Protein AF-A0A953JA20-F1 (afdb_monomer)

Foldseek 3Di:
DDDDDDDDDDDDPPDDPPLVVVLVVCVVPPDPVSVVVSVVVVVVVVLVVVVVVLVVLLVVLVVVLVVLVPDPDDPLVSVQVNQVSVCVSQVFLKKWWFFQDQVQQDACCVPVVDPPPVAPSVPDPPDHNLLPACGCDDPDSSNPDPFSLSSLLVVLVHCRQQQRWGATSYMPNDDDDDDPRTDGCNQPLNSVQQNDVQSKWKKKWADDDPAIWIWTFPDAAESPDPDDTDTDTDPSPPSVDPDNAMWMKMKHFQDARRDGGTIMITIHPHDDGHHPVNVVSSSVSSDDPNPPQPPDDDDPPPPPPPDDDPPDDDDDDDDDDDDDDDDDDDDDDDDDDDDDDDDDDDDDDDDD

Sequence (352 aa):
MERILQNDEQPKQQRSGSQERSCASAVVQGTAGQRAVCQSALSTSERLERTIAIQQRALETLFAISGLVSAPLDFKQLVSKILELVLPVVDARNGIFWALHPDKIGRCRENLTCTKTTCPAYNNVDHRCWSMLKTECFHRDTGRAASCEEKLVECMECPVLSETALSAEACIGHEEEPYAEEMAVGNPLCKKLLLRRPSISVYHSFPSNGGVEAYEQTAWLTQDAHGDPHLVEDAGCIAAYSDMAPNTRIGLGLVTKNQIIGVICLDLKMLHYLSESEVSLLTNICRENDDQFCSGGGLPLHRFKTGDKYCHHPQRAGDDRPEARFQEQAFRKTPLQHQKGTWHVCADGIFG

Secondary structure (DSSP, 8-state):
---------------SHHHHHHHHHHHHH--HHHHHHHHHHHHHHHHHHHHHHHHHHHHHHHHHHHHHHTS---HHHHHHHHHHHHGGGTT-SEEEEEEE-TTTSPPHHHHS----TTSTTTT-SS--SGGGSS---TTS-GGG--SHHHHHHHHTTSHHHHTPEEEEEEEES-SS--S-SEEETTSHHHHHHHTSSSSEEEEEEEEETTEEEEEEE-SPBPTT--S---EEE-TTS------SS-EEEEEEEEE-SS-EEEEEEEEESS--PPBHHHHHHHHHHH---TTSSSSS----------------PPP-------------------PPPP---PPP--------

Nearest PDB structures (foldseek):
  6oap-assembly1_A  TM=7.711E-01  e=4.996E-03  [Leptolyngbya] sp. JSC-1
  7l59-assembly1_A  TM=6.211E-01  e=2.352E-03  Xanthomonas campestris pv. campestris str. 8004
  6ob8-assembly1_A  TM=6.625E-01  e=1.001E-02  [Leptolyngbya] sp. JSC-1
  6ob8-assembly1_B  TM=6.418E-01  e=1.001E-02  [Leptolyngbya] sp. JSC-1
  2ool-assembly1_B  TM=5.984E-01  e=7.942E-03  Rhodopseudomonas palustris CGA009

pLDDT: mean 72.83, std 23.22, range [21.75, 95.5]

Radius of gyration: 29.03 Å; Cα contacts (8 Å, |Δi|>4): 421; chains: 1; bounding box: 60×67×100 Å

Mean predicted aligned error: 14.07 Å

Structure (mmCIF, N/CA/C/O backbone):
data_AF-A0A953JA20-F1
#
_entry.id   AF-A0A953JA20-F1
#
loop_
_atom_site.group_PDB
_atom_site.id
_atom_site.type_symbol
_atom_site.label_atom_id
_atom_site.label_alt_id
_atom_site.label_comp_id
_atom_site.label_asym_id
_atom_site.label_entity_id
_atom_site.label_seq_id
_atom_site.pdbx_PDB_ins_code
_atom_site.Cartn_x
_atom_site.Cartn_y
_atom_site.Cartn_z
_atom_site.occupancy
_atom_site.B_iso_or_equiv
_atom_site.auth_seq_id
_atom_site.auth_comp_id
_atom_site.auth_asym_id
_atom_site.auth_atom_id
_atom_site.pdbx_PDB_model_num
ATOM 1 N N . MET A 1 1 ? -1.110 -51.018 31.313 1.00 41.28 1 MET A N 1
ATOM 2 C CA . MET A 1 1 ? -0.173 -49.901 31.538 1.00 41.28 1 MET A CA 1
ATOM 3 C C . MET A 1 1 ? -0.849 -48.646 31.014 1.00 41.28 1 MET A C 1
ATOM 5 O O . MET A 1 1 ? -0.756 -48.349 29.837 1.00 41.28 1 MET A O 1
ATOM 9 N N . GLU A 1 2 ? -1.903 -48.204 31.688 1.00 39.78 2 GLU A N 1
ATOM 10 C CA . GLU A 1 2 ? -1.878 -47.289 32.844 1.00 39.78 2 GLU A CA 1
ATOM 11 C C . GLU A 1 2 ? -1.553 -45.843 32.458 1.00 39.78 2 GLU A C 1
ATOM 13 O O . GLU A 1 2 ? -0.420 -45.479 32.173 1.00 39.78 2 GLU A O 1
ATOM 18 N N . ARG A 1 3 ? -2.651 -45.077 32.440 1.00 42.97 3 ARG A N 1
ATOM 19 C CA . ARG A 1 3 ? -2.837 -43.648 32.707 1.00 42.97 3 ARG A CA 1
ATOM 20 C C . ARG A 1 3 ? -1.592 -42.897 33.192 1.00 42.97 3 ARG A C 1
ATOM 22 O O . ARG A 1 3 ? -1.070 -43.202 34.259 1.00 42.97 3 ARG A O 1
ATOM 29 N N . ILE A 1 4 ? -1.277 -41.796 32.511 1.00 50.38 4 ILE A N 1
ATOM 30 C CA . ILE A 1 4 ? -0.622 -40.639 33.126 1.00 50.38 4 ILE A CA 1
ATOM 31 C C . ILE A 1 4 ? -1.570 -39.443 32.978 1.00 50.38 4 ILE A C 1
ATOM 33 O O . ILE A 1 4 ? -1.984 -39.081 31.879 1.00 50.38 4 ILE A O 1
ATOM 37 N N . LEU A 1 5 ? -1.970 -38.934 34.143 1.00 47.16 5 LEU A N 1
ATOM 38 C CA . LEU A 1 5 ? -2.807 -37.765 34.422 1.00 47.16 5 LEU A CA 1
ATOM 39 C C . LEU A 1 5 ? -2.056 -36.487 33.998 1.00 47.16 5 LEU A C 1
ATOM 41 O O . LEU A 1 5 ? -0.849 -36.400 34.193 1.00 47.16 5 LEU A O 1
ATOM 45 N N . GLN A 1 6 ? -2.683 -35.572 33.253 1.00 47.69 6 GLN A N 1
ATOM 46 C CA . GLN A 1 6 ? -3.321 -34.346 33.769 1.00 47.69 6 GLN A CA 1
ATOM 47 C C . GLN A 1 6 ? -2.525 -33.616 34.861 1.00 47.69 6 GLN A C 1
ATOM 49 O O . GLN A 1 6 ? -2.476 -34.083 35.993 1.00 47.69 6 GLN A O 1
ATOM 54 N N . ASN A 1 7 ? -2.002 -32.436 34.508 1.00 38.38 7 ASN A N 1
ATOM 55 C CA . ASN A 1 7 ? -1.874 -31.263 35.378 1.00 38.38 7 ASN A CA 1
ATOM 56 C C . ASN A 1 7 ? -1.636 -30.022 34.498 1.00 38.38 7 ASN A C 1
ATOM 58 O O . ASN A 1 7 ? -0.496 -29.646 34.252 1.00 38.38 7 ASN A O 1
ATOM 62 N N . ASP A 1 8 ? -2.723 -29.407 34.027 1.00 39.16 8 ASP A N 1
ATOM 63 C CA . ASP A 1 8 ? -2.711 -28.009 33.589 1.00 39.16 8 ASP A CA 1
ATOM 64 C C . ASP A 1 8 ? -3.267 -27.172 34.742 1.00 39.16 8 ASP A C 1
ATOM 66 O O . ASP A 1 8 ? -4.474 -27.134 35.002 1.00 39.16 8 ASP A O 1
ATOM 70 N N . GLU A 1 9 ? -2.363 -26.541 35.487 1.00 42.94 9 GLU A N 1
ATOM 71 C CA . GLU A 1 9 ? -2.702 -25.511 36.459 1.00 42.94 9 GLU A CA 1
ATOM 72 C C . GLU A 1 9 ? -3.172 -24.260 35.708 1.00 42.94 9 GLU A C 1
ATOM 74 O O . GLU A 1 9 ? -2.377 -23.498 35.160 1.00 42.94 9 GLU A O 1
ATOM 79 N N . GLN A 1 10 ? -4.484 -24.021 35.690 1.00 40.44 10 GLN A N 1
ATOM 80 C CA . GLN A 1 10 ? -5.010 -22.711 35.323 1.00 40.44 10 GLN A CA 1
ATOM 81 C C . GLN A 1 10 ? -4.646 -21.677 36.403 1.00 40.44 10 GLN A C 1
ATOM 83 O O . GLN A 1 10 ? -4.895 -21.917 37.593 1.00 40.44 10 GLN A O 1
ATOM 88 N N . PRO A 1 11 ? -4.134 -20.491 36.032 1.00 44.69 11 PRO A N 1
ATOM 89 C CA . PRO A 1 11 ? -3.932 -19.417 36.987 1.00 44.69 11 PRO A CA 1
ATOM 90 C C . PRO A 1 11 ? -5.292 -18.884 37.455 1.00 44.69 11 PRO A C 1
ATOM 92 O O . PRO A 1 11 ? -6.102 -18.385 36.674 1.00 44.69 11 PRO A O 1
ATOM 95 N N . LYS A 1 12 ? -5.539 -18.971 38.767 1.00 46.19 12 LYS A N 1
ATOM 96 C CA . LYS A 1 12 ? -6.681 -18.339 39.441 1.00 46.19 12 LYS A CA 1
ATOM 97 C C . LYS A 1 12 ? -6.632 -16.819 39.243 1.00 46.19 12 LYS A C 1
ATOM 99 O O . LYS A 1 12 ? -5.934 -16.116 39.972 1.00 46.19 12 LYS A O 1
ATOM 104 N N . GLN A 1 13 ? -7.436 -16.298 38.320 1.00 46.41 13 GLN A N 1
ATOM 105 C CA . GLN A 1 13 ? -7.824 -14.887 38.293 1.00 46.41 13 GLN A CA 1
ATOM 106 C C . GLN A 1 13 ? -8.773 -14.595 39.470 1.00 46.41 13 GLN A C 1
ATOM 108 O O . GLN A 1 13 ? -9.993 -14.636 39.358 1.00 46.41 13 GLN A O 1
ATOM 113 N N . GLN A 1 14 ? -8.199 -14.308 40.637 1.00 50.50 14 GLN A N 1
ATOM 114 C CA . GLN A 1 14 ? -8.878 -13.664 41.764 1.00 50.50 14 GLN A CA 1
ATOM 115 C C . GLN A 1 14 ? -8.347 -12.234 41.889 1.00 50.50 14 GLN A C 1
ATOM 117 O O . GLN A 1 14 ? -7.454 -11.994 42.694 1.00 50.50 14 GLN A O 1
ATOM 122 N N . ARG A 1 15 ? -8.846 -11.288 41.081 1.00 50.50 15 ARG A N 1
ATOM 123 C CA . ARG A 1 15 ? -8.632 -9.832 41.257 1.00 50.50 15 ARG A CA 1
ATOM 124 C C . ARG A 1 15 ? -9.508 -9.045 40.268 1.00 50.50 15 ARG A C 1
ATOM 126 O O . ARG A 1 15 ? -9.057 -8.694 39.191 1.00 50.50 15 ARG A O 1
ATOM 133 N N . SER A 1 16 ? -10.759 -8.777 40.636 1.00 53.12 16 SER A N 1
ATOM 134 C CA . SER A 1 16 ? -11.569 -7.703 40.013 1.00 53.12 16 SER A CA 1
ATOM 135 C C . SER A 1 16 ? -12.745 -7.271 40.902 1.00 53.12 16 SER A C 1
ATOM 137 O O . SER A 1 16 ? -13.055 -6.090 41.003 1.00 53.12 16 SER A O 1
ATOM 139 N N . GLY A 1 17 ? -13.323 -8.187 41.685 1.00 51.97 17 GLY A N 1
ATOM 140 C CA . GLY A 1 17 ? -14.544 -7.902 42.456 1.00 51.97 17 GLY A CA 1
ATOM 141 C C . GLY A 1 17 ? -14.434 -6.977 43.685 1.00 51.97 17 GLY A C 1
ATOM 142 O O . GLY A 1 17 ? -15.460 -6.716 44.314 1.00 51.97 17 GLY A O 1
ATOM 143 N N . SER A 1 18 ? -13.247 -6.496 44.088 1.00 54.12 18 SER A N 1
ATOM 144 C CA . SER A 1 18 ? -13.114 -5.594 45.255 1.00 54.12 18 SER A CA 1
ATOM 145 C C . SER A 1 18 ? -13.183 -4.104 44.895 1.00 54.12 18 SER A C 1
ATOM 147 O O . SER A 1 18 ? -13.663 -3.312 45.706 1.00 54.12 18 SER A O 1
ATOM 149 N N . GLN A 1 19 ? -12.774 -3.716 43.683 1.00 53.72 19 GLN A N 1
ATOM 150 C CA . GLN A 1 19 ? -12.835 -2.322 43.221 1.00 53.72 19 GLN A CA 1
ATOM 151 C C . GLN A 1 19 ? -14.254 -1.918 42.797 1.00 53.72 19 GLN A C 1
ATOM 153 O O . GLN A 1 19 ? -14.705 -0.821 43.136 1.00 53.72 19 GLN A O 1
ATOM 158 N N . GLU A 1 20 ? -15.001 -2.829 42.166 1.00 54.25 20 GLU A N 1
ATOM 159 C CA . GLU A 1 20 ? -16.393 -2.592 41.756 1.00 54.25 20 GLU A CA 1
ATOM 160 C C . GLU A 1 20 ? -17.327 -2.368 42.956 1.00 54.25 20 GLU A C 1
ATOM 162 O O . GLU A 1 20 ? -18.166 -1.466 42.941 1.00 54.25 20 GLU A O 1
ATOM 167 N N . ARG A 1 21 ? -17.140 -3.123 44.052 1.00 56.44 21 ARG A N 1
ATOM 168 C CA . ARG A 1 21 ? -17.958 -2.969 45.272 1.00 56.44 21 ARG A CA 1
ATOM 169 C C . ARG A 1 21 ? -17.692 -1.653 46.007 1.00 56.44 21 ARG A C 1
ATOM 171 O O . ARG A 1 21 ? -18.609 -1.106 46.616 1.00 56.44 21 ARG A O 1
ATOM 178 N N . SER A 1 22 ? -16.468 -1.129 45.926 1.00 56.25 22 SER A N 1
ATOM 179 C CA . SER A 1 22 ? -16.100 0.154 46.540 1.00 56.25 22 SER A CA 1
ATOM 180 C C . SER A 1 22 ? -16.754 1.339 45.814 1.00 56.25 22 SER A C 1
ATOM 182 O O . SER A 1 22 ? -17.338 2.217 46.452 1.00 56.25 22 SER A O 1
ATOM 184 N N . CYS A 1 23 ? -16.769 1.322 44.476 1.00 54.88 23 CYS A N 1
ATOM 185 C CA . CYS A 1 23 ? -17.419 2.374 43.686 1.00 54.88 23 CYS A CA 1
ATOM 186 C C . CYS A 1 23 ? -18.950 2.323 43.806 1.00 54.88 23 CYS A C 1
ATOM 188 O O . CYS A 1 23 ? -19.586 3.364 43.966 1.00 54.88 23 CYS A O 1
ATOM 190 N N . ALA A 1 24 ? -19.548 1.125 43.815 1.00 58.50 24 ALA A N 1
ATOM 191 C CA . ALA A 1 24 ? -20.996 0.962 43.959 1.00 58.50 24 ALA A CA 1
ATOM 192 C C . ALA A 1 24 ? -21.531 1.532 45.289 1.00 58.50 24 ALA A C 1
ATOM 194 O O . ALA A 1 24 ? -22.596 2.148 45.312 1.00 58.50 24 ALA A O 1
ATOM 195 N N . SER A 1 25 ? -20.774 1.398 46.385 1.00 55.81 25 SER A N 1
ATOM 196 C CA . SER A 1 25 ? -21.166 1.953 47.688 1.00 55.81 25 SER A CA 1
ATOM 197 C C . SER A 1 25 ? -20.935 3.470 47.789 1.00 55.81 25 SER A C 1
ATOM 199 O O . SER A 1 25 ? -21.692 4.157 48.474 1.00 55.81 25 SER A O 1
ATOM 201 N N . ALA A 1 26 ? -19.935 4.016 47.085 1.00 52.56 26 ALA A N 1
ATOM 202 C CA . ALA A 1 26 ? -19.652 5.454 47.052 1.00 52.56 26 ALA A CA 1
ATOM 203 C C . ALA A 1 26 ? -20.671 6.254 46.215 1.00 52.56 26 ALA A C 1
ATOM 205 O O . ALA A 1 26 ? -20.955 7.411 46.523 1.00 52.56 26 ALA A O 1
ATOM 206 N N . VAL A 1 27 ? -21.288 5.652 45.192 1.00 54.41 27 VAL A N 1
ATOM 207 C CA . VAL A 1 27 ? -22.300 6.324 44.351 1.00 54.41 27 VAL A CA 1
ATOM 208 C C . VAL A 1 27 ? -23.572 6.675 45.138 1.00 54.41 27 VAL A C 1
ATOM 210 O O . VAL A 1 27 ? -24.213 7.692 44.849 1.00 54.41 27 VAL A O 1
ATOM 213 N N . VAL A 1 28 ? -23.907 5.900 46.174 1.00 59.72 28 VAL A N 1
ATOM 214 C CA . VAL A 1 28 ? -25.148 6.068 46.951 1.00 59.72 28 VAL A CA 1
ATOM 215 C C . VAL A 1 28 ? -25.071 7.234 47.953 1.00 59.72 28 VAL A C 1
ATOM 217 O O . VAL A 1 28 ? -26.104 7.823 48.257 1.00 59.72 28 VAL A O 1
ATOM 220 N N . GLN A 1 29 ? -23.876 7.635 48.414 1.00 58.09 29 GLN A N 1
ATOM 221 C CA . GLN A 1 29 ? -23.710 8.704 49.425 1.00 58.09 29 GLN A CA 1
ATOM 222 C C . GLN A 1 29 ? -22.652 9.774 49.091 1.00 58.09 29 GLN A C 1
ATOM 224 O O . GLN A 1 29 ? -22.490 10.729 49.849 1.00 58.09 29 GLN A O 1
ATOM 229 N N . GLY A 1 30 ? -21.932 9.645 47.976 1.00 58.50 30 GLY A N 1
ATOM 230 C CA . GLY A 1 30 ? -20.837 10.545 47.625 1.00 58.50 30 GLY A CA 1
ATOM 231 C C . GLY A 1 30 ? -21.280 11.885 47.040 1.00 58.50 30 GLY A C 1
ATOM 232 O O . GLY A 1 30 ? -22.287 11.985 46.334 1.00 58.50 30 GLY A O 1
ATOM 233 N N . THR A 1 31 ? -20.488 12.926 47.304 1.00 73.50 31 THR A N 1
ATOM 234 C CA . THR A 1 31 ? -20.654 14.249 46.686 1.00 73.50 31 THR A CA 1
ATOM 235 C C . THR A 1 31 ? -20.511 14.149 45.162 1.00 73.50 31 THR A C 1
ATOM 237 O O . THR A 1 31 ? -19.885 13.221 44.645 1.00 73.50 31 THR A O 1
ATOM 240 N N . ALA A 1 32 ? -21.067 15.108 44.410 1.00 74.56 32 ALA A N 1
ATOM 241 C CA . ALA A 1 32 ? -21.006 15.112 42.941 1.00 74.56 32 ALA A CA 1
ATOM 242 C C . ALA A 1 32 ? -19.577 14.896 42.387 1.00 74.56 32 ALA A C 1
ATOM 244 O O . ALA A 1 32 ? -19.404 14.206 41.383 1.00 74.56 32 ALA A O 1
ATOM 245 N N . GLY A 1 33 ? -18.551 15.393 43.091 1.00 74.06 33 GLY A N 1
ATOM 246 C CA . GLY A 1 33 ? -17.145 15.168 42.744 1.00 74.06 33 GLY A CA 1
ATOM 247 C C . GLY A 1 33 ? -16.698 13.702 42.830 1.00 74.06 33 GLY A C 1
ATOM 248 O O . GLY A 1 33 ? -15.971 13.238 41.960 1.00 74.06 33 GLY A O 1
ATOM 249 N N . GLN A 1 34 ? -17.168 12.930 43.815 1.00 74.69 34 GLN A N 1
ATOM 250 C CA . GLN A 1 34 ? -16.800 11.513 43.956 1.00 74.69 34 GLN A CA 1
ATOM 251 C C . GLN A 1 34 ? -17.423 10.636 42.861 1.00 74.69 34 GLN A C 1
ATOM 253 O O . GLN A 1 34 ? -16.787 9.689 42.395 1.00 74.69 34 GLN A O 1
ATOM 258 N N . ARG A 1 35 ? -18.636 10.976 42.399 1.00 73.25 35 ARG A N 1
ATOM 259 C CA . ARG A 1 35 ? -19.277 10.293 41.262 1.00 73.25 35 ARG A CA 1
ATOM 260 C C . ARG A 1 35 ? -18.523 10.534 39.956 1.00 73.25 35 ARG A C 1
ATOM 262 O O . ARG A 1 35 ? -18.295 9.578 39.220 1.00 73.25 35 ARG A O 1
ATOM 269 N N . ALA A 1 36 ? -18.086 11.771 39.709 1.00 74.94 36 ALA A N 1
ATOM 270 C CA . ALA A 1 36 ? -17.309 12.115 38.518 1.00 74.94 36 ALA A CA 1
ATOM 271 C C . ALA A 1 36 ? -15.968 11.359 38.463 1.00 74.94 36 ALA A C 1
ATOM 273 O O . ALA A 1 36 ? -15.604 10.818 37.421 1.00 74.94 36 ALA A O 1
ATOM 274 N N . VAL A 1 37 ? -15.270 11.242 39.599 1.00 80.00 37 VAL A N 1
ATOM 275 C CA . VAL A 1 37 ? -14.007 10.488 39.685 1.00 80.00 37 VAL A CA 1
ATOM 276 C C . VAL A 1 37 ? -14.220 8.994 39.415 1.00 80.00 37 VAL A C 1
ATOM 278 O O . VAL A 1 37 ? -13.456 8.401 38.658 1.00 80.00 37 VAL A O 1
ATOM 281 N N . CYS A 1 38 ? -15.271 8.382 39.972 1.00 74.25 38 CYS A N 1
ATOM 282 C CA . CYS A 1 38 ? -15.557 6.962 39.731 1.00 74.25 38 CYS A CA 1
ATOM 283 C C . CYS A 1 38 ? -15.938 6.682 38.268 1.00 74.25 38 CYS A C 1
ATOM 285 O O . CYS A 1 38 ? -15.489 5.689 37.705 1.00 74.25 38 CYS A O 1
ATOM 287 N N . GLN A 1 39 ? -16.730 7.559 37.640 1.00 78.88 39 GLN A N 1
ATOM 288 C CA . GLN A 1 39 ? -17.079 7.435 36.219 1.00 78.88 39 GLN A CA 1
ATOM 289 C C . GLN A 1 39 ? -15.847 7.562 35.321 1.00 78.88 39 GLN A C 1
ATOM 291 O O . GLN A 1 39 ? -15.666 6.745 34.424 1.00 78.88 39 GLN A O 1
ATOM 296 N N . SER A 1 40 ? -14.970 8.528 35.611 1.00 80.50 40 SER A N 1
ATOM 297 C CA . SER A 1 40 ? -13.705 8.697 34.892 1.00 80.50 40 SER A CA 1
ATOM 298 C C . SER A 1 40 ? -12.796 7.467 35.033 1.00 80.50 40 SER A C 1
ATOM 300 O O . SER A 1 40 ? -12.236 6.989 34.044 1.00 80.50 40 SER A O 1
ATOM 302 N N . ALA A 1 41 ? -12.689 6.895 36.237 1.00 79.06 41 ALA A N 1
ATOM 303 C CA . ALA A 1 41 ? -11.893 5.693 36.479 1.00 79.06 41 ALA A CA 1
ATOM 304 C C . ALA A 1 41 ? -12.433 4.463 35.726 1.00 79.06 41 ALA A C 1
ATOM 306 O O . ALA A 1 41 ? -11.653 3.741 35.105 1.00 79.06 41 ALA A O 1
ATOM 307 N N . LEU A 1 42 ? -13.755 4.255 35.720 1.00 80.12 42 LEU A N 1
ATOM 308 C CA . LEU A 1 42 ? -14.396 3.164 34.976 1.00 80.12 42 LEU A CA 1
ATOM 309 C C . LEU A 1 42 ? -14.180 3.303 33.465 1.00 80.12 42 LEU A C 1
ATOM 311 O O . LEU A 1 42 ? -13.719 2.355 32.834 1.00 80.12 42 LEU A O 1
ATOM 315 N N . SER A 1 43 ? -14.395 4.498 32.898 1.00 80.31 43 SER A N 1
ATOM 316 C CA . SER A 1 43 ? -14.134 4.733 31.470 1.00 80.31 43 SER A CA 1
ATOM 317 C C . SER A 1 43 ? -12.666 4.514 31.097 1.00 80.31 43 SER A C 1
ATOM 319 O O . SER A 1 43 ? -12.364 4.079 29.990 1.00 80.31 43 SER A O 1
ATOM 321 N N . THR A 1 44 ? -11.745 4.787 32.027 1.00 82.75 44 THR A N 1
ATOM 322 C CA . THR A 1 44 ? -10.308 4.563 31.816 1.00 82.75 44 THR A CA 1
ATOM 323 C C . THR A 1 44 ? -9.977 3.071 31.822 1.00 82.75 44 THR A C 1
ATOM 325 O O . THR A 1 44 ? -9.218 2.611 30.972 1.00 82.75 44 THR A O 1
ATOM 328 N N . SER A 1 45 ? -10.577 2.305 32.740 1.00 85.31 45 SER A N 1
ATOM 329 C CA . SER A 1 45 ? -10.406 0.851 32.823 1.00 85.31 45 SER A CA 1
ATOM 330 C C . SER A 1 45 ? -10.908 0.147 31.564 1.00 85.31 45 SER A C 1
ATOM 332 O O . SER A 1 45 ? -10.167 -0.621 30.961 1.00 85.31 45 SER A O 1
ATOM 334 N N . GLU A 1 46 ? -12.123 0.467 31.108 1.00 85.75 46 GLU A N 1
ATOM 335 C CA . GLU A 1 46 ? -12.680 -0.104 29.873 1.00 85.75 46 GLU A CA 1
ATOM 336 C C . GLU A 1 46 ? -11.821 0.232 28.648 1.00 85.75 46 GLU A C 1
ATOM 338 O O . GLU A 1 46 ? -11.630 -0.605 27.763 1.00 85.75 46 GLU A O 1
ATOM 343 N N . ARG A 1 47 ? -11.276 1.456 28.585 1.00 80.62 47 ARG A N 1
ATOM 344 C CA . ARG A 1 47 ? -10.369 1.859 27.504 1.00 80.62 47 ARG A CA 1
ATOM 345 C C . ARG A 1 47 ? -9.092 1.024 27.525 1.00 80.62 47 ARG A C 1
ATOM 347 O O . ARG A 1 47 ? -8.668 0.547 26.478 1.00 80.62 47 ARG A O 1
ATOM 354 N N . LEU A 1 48 ? -8.505 0.824 28.705 1.00 83.50 48 LEU A N 1
ATOM 355 C CA . LEU A 1 48 ? -7.293 0.027 28.866 1.00 83.50 48 LEU A CA 1
ATOM 356 C C . LEU A 1 48 ? -7.519 -1.438 28.474 1.00 83.50 48 LEU A C 1
ATOM 358 O O . LEU A 1 48 ? -6.705 -2.000 27.748 1.00 83.50 48 LEU A O 1
ATOM 362 N N . GLU A 1 49 ? -8.631 -2.040 28.896 1.00 87.50 49 GLU A N 1
ATOM 363 C CA . GLU A 1 49 ? -8.986 -3.416 28.530 1.00 87.50 49 GLU A CA 1
ATOM 364 C C . GLU A 1 49 ? -9.145 -3.582 27.015 1.00 87.50 49 GLU A C 1
ATOM 366 O O . GLU A 1 49 ? -8.619 -4.539 26.443 1.00 87.50 49 GLU A O 1
ATOM 371 N N . ARG A 1 50 ? -9.789 -2.619 26.338 1.00 83.06 50 ARG A N 1
ATOM 372 C CA . ARG A 1 50 ? -9.873 -2.610 24.868 1.00 83.06 50 ARG A CA 1
ATOM 373 C C . ARG A 1 50 ? -8.495 -2.496 24.225 1.00 83.06 50 ARG A C 1
ATOM 375 O O . ARG A 1 50 ? -8.203 -3.260 23.309 1.00 83.06 50 ARG A O 1
ATOM 382 N N . THR A 1 51 ? -7.635 -1.601 24.712 1.00 81.94 51 THR A N 1
ATOM 383 C CA . THR A 1 51 ? -6.268 -1.452 24.190 1.00 81.94 51 THR A CA 1
ATOM 384 C C . THR A 1 51 ? -5.465 -2.741 24.347 1.00 81.94 51 THR A C 1
ATOM 386 O O . THR A 1 51 ? -4.817 -3.170 23.394 1.00 81.94 51 THR A O 1
ATOM 389 N N . ILE A 1 52 ? -5.539 -3.392 25.512 1.00 85.75 52 ILE A N 1
ATOM 390 C CA . ILE A 1 52 ? -4.861 -4.671 25.764 1.00 85.75 52 ILE A CA 1
ATOM 391 C C . ILE A 1 52 ? -5.378 -5.745 24.803 1.00 85.75 52 ILE A C 1
ATOM 393 O O . ILE A 1 52 ? -4.577 -6.444 24.187 1.00 85.75 52 ILE A O 1
ATOM 397 N N . ALA A 1 53 ? -6.697 -5.848 24.621 1.00 85.75 53 ALA A N 1
ATOM 398 C CA . ALA A 1 53 ? -7.289 -6.825 23.711 1.00 85.75 53 ALA A CA 1
ATOM 399 C C . ALA A 1 53 ? -6.857 -6.606 22.248 1.00 85.75 53 ALA A C 1
ATOM 401 O O . ALA A 1 53 ? -6.547 -7.570 21.545 1.00 85.75 53 ALA A O 1
ATOM 402 N N . ILE A 1 54 ? -6.786 -5.347 21.796 1.00 82.19 54 ILE A N 1
ATOM 403 C CA . ILE A 1 54 ? -6.302 -4.990 20.453 1.00 82.19 54 ILE A CA 1
ATOM 404 C C . ILE A 1 54 ? -4.824 -5.364 20.301 1.00 82.19 54 ILE A C 1
ATOM 406 O O . ILE A 1 54 ? -4.454 -6.019 19.327 1.00 82.19 54 ILE A O 1
ATOM 410 N N . GLN A 1 55 ? -3.982 -5.003 21.273 1.00 85.88 55 GLN A N 1
ATOM 411 C CA . GLN A 1 55 ? -2.554 -5.327 21.251 1.00 85.88 55 GLN A CA 1
ATOM 412 C C . GLN A 1 55 ? -2.306 -6.836 21.260 1.00 85.88 55 GLN A C 1
ATOM 414 O O . GLN A 1 55 ? -1.445 -7.316 20.527 1.00 85.88 55 GLN A O 1
ATOM 419 N N . GLN A 1 56 ? -3.073 -7.593 22.043 1.00 90.06 56 GLN A N 1
ATOM 420 C CA . GLN A 1 56 ? -2.958 -9.045 22.080 1.00 90.06 56 GLN A CA 1
ATOM 421 C C . GLN A 1 56 ? -3.326 -9.668 20.726 1.00 90.06 56 GLN A C 1
ATOM 423 O O . GLN A 1 56 ? -2.541 -10.448 20.188 1.00 90.06 56 GLN A O 1
ATOM 428 N N . ARG A 1 57 ? -4.456 -9.263 20.126 1.00 88.31 57 ARG A N 1
ATOM 429 C CA . ARG A 1 57 ? -4.875 -9.738 18.796 1.00 88.31 57 ARG A CA 1
ATOM 430 C C . ARG A 1 57 ? -3.844 -9.399 17.718 1.00 88.31 57 ARG A C 1
ATOM 432 O O . ARG A 1 57 ? -3.557 -10.219 16.848 1.00 88.31 57 ARG A O 1
ATOM 439 N N . ALA A 1 58 ? -3.270 -8.201 17.783 1.00 84.62 58 ALA A N 1
ATOM 440 C CA . ALA A 1 58 ? -2.211 -7.761 16.886 1.00 84.62 58 ALA A CA 1
ATOM 441 C C . ALA A 1 58 ? -0.970 -8.663 16.977 1.00 84.62 58 ALA A C 1
ATOM 443 O O . ALA A 1 58 ? -0.429 -9.091 15.959 1.00 84.62 58 ALA A O 1
ATOM 444 N N . LEU A 1 59 ? -0.544 -8.995 18.195 1.00 89.00 59 LEU A N 1
ATOM 445 C CA . LEU A 1 59 ? 0.629 -9.828 18.454 1.00 89.00 59 LEU A CA 1
ATOM 446 C C . LEU A 1 59 ? 0.401 -11.281 18.003 1.00 89.00 59 LEU A C 1
ATOM 448 O O . LEU A 1 59 ? 1.251 -11.862 17.328 1.00 89.00 59 LEU A O 1
ATOM 452 N N . GLU A 1 60 ? -0.778 -11.838 18.289 1.00 91.88 60 GLU A N 1
ATOM 453 C CA . GLU A 1 60 ? -1.215 -13.147 17.781 1.00 91.88 60 GLU A CA 1
ATOM 454 C C . GLU A 1 60 ? -1.217 -13.182 16.244 1.00 91.88 60 GLU A C 1
ATOM 456 O O . GLU A 1 60 ? -0.727 -14.137 15.638 1.00 91.88 60 GLU A O 1
ATOM 461 N N . THR A 1 61 ? -1.685 -12.103 15.611 1.00 90.12 61 THR A N 1
ATOM 462 C CA . THR A 1 61 ? -1.693 -11.958 14.149 1.00 90.12 61 THR A CA 1
ATOM 463 C C . THR A 1 61 ? -0.282 -11.928 13.572 1.00 90.12 61 THR A C 1
ATOM 465 O O . THR A 1 61 ? -0.004 -12.631 12.603 1.00 90.12 61 THR A O 1
ATOM 468 N N . LEU A 1 62 ? 0.640 -11.177 14.181 1.00 88.56 62 LEU A N 1
ATOM 469 C CA . LEU A 1 62 ? 2.040 -11.140 13.748 1.00 88.56 62 LEU A CA 1
ATOM 470 C C . LEU A 1 62 ? 2.701 -12.525 13.830 1.00 88.56 62 LEU A C 1
ATOM 472 O O . LEU A 1 62 ? 3.413 -12.922 12.905 1.00 88.56 62 LEU A O 1
ATOM 476 N N . PHE A 1 63 ? 2.433 -13.295 14.890 1.00 89.19 63 PHE A N 1
ATOM 477 C CA . PHE A 1 63 ? 2.927 -14.671 14.992 1.00 89.19 63 PHE A CA 1
ATOM 478 C C . PHE A 1 63 ? 2.315 -15.596 13.938 1.00 89.19 63 PHE A C 1
ATOM 480 O O . PHE A 1 63 ? 3.035 -16.398 13.340 1.00 89.19 63 PHE A O 1
ATOM 487 N N . ALA A 1 64 ? 1.015 -15.467 13.669 1.00 91.25 64 ALA A N 1
ATOM 488 C CA . ALA A 1 64 ? 0.350 -16.239 12.627 1.00 91.25 64 ALA A CA 1
ATOM 489 C C . ALA A 1 64 ? 0.927 -15.926 11.234 1.00 91.25 64 ALA A C 1
ATOM 491 O O . ALA A 1 64 ? 1.252 -16.849 10.487 1.00 91.25 64 ALA A O 1
ATOM 492 N N . ILE A 1 65 ? 1.144 -14.644 10.913 1.00 89.88 65 ILE A N 1
ATOM 493 C CA . ILE A 1 65 ? 1.786 -14.209 9.663 1.00 89.88 65 ILE A CA 1
ATOM 494 C C . ILE A 1 65 ? 3.205 -14.779 9.556 1.00 89.88 65 ILE A C 1
ATOM 496 O O . ILE A 1 65 ? 3.557 -15.341 8.522 1.00 89.88 65 ILE A O 1
ATOM 500 N N . SER A 1 66 ? 4.001 -14.711 10.626 1.00 87.88 66 SER A N 1
ATOM 501 C CA . SER A 1 66 ? 5.354 -15.289 10.655 1.00 87.88 66 SER A CA 1
ATOM 502 C C . SER A 1 66 ? 5.354 -16.797 10.344 1.00 87.88 66 SER A C 1
ATOM 504 O O . SER A 1 66 ? 6.164 -17.286 9.547 1.00 87.88 66 SER A O 1
ATOM 506 N N . GLY A 1 67 ? 4.381 -17.534 10.894 1.00 88.81 67 GLY A N 1
ATOM 507 C CA . GLY A 1 67 ? 4.173 -18.948 10.581 1.00 88.81 67 GLY A CA 1
ATOM 508 C C . GLY A 1 67 ? 3.811 -19.198 9.112 1.00 88.81 67 GLY A C 1
ATOM 509 O O . GLY A 1 67 ? 4.310 -20.151 8.514 1.00 88.81 67 GLY A O 1
ATOM 510 N N . LEU A 1 68 ? 2.990 -18.331 8.507 1.00 90.38 68 LEU A N 1
ATOM 511 C CA . LEU A 1 68 ? 2.613 -18.425 7.093 1.00 90.38 68 LEU A CA 1
ATOM 512 C C . LEU A 1 68 ? 3.781 -18.147 6.147 1.00 90.38 68 LEU A C 1
ATOM 514 O O . LEU A 1 68 ? 3.945 -18.878 5.174 1.00 90.38 68 LEU A O 1
ATOM 518 N N . VAL A 1 69 ? 4.598 -17.129 6.433 1.00 87.19 69 VAL A N 1
ATOM 519 C CA . VAL A 1 69 ? 5.776 -16.776 5.616 1.00 87.19 69 VAL A CA 1
ATOM 520 C C . VAL A 1 69 ? 6.798 -17.919 5.590 1.00 87.19 69 VAL A C 1
ATOM 522 O O . VAL A 1 69 ? 7.495 -18.109 4.598 1.00 87.19 69 VAL A O 1
ATOM 525 N N . SER A 1 70 ? 6.848 -18.724 6.653 1.00 87.25 70 SER A N 1
ATOM 526 C CA . SER A 1 70 ? 7.720 -19.902 6.744 1.00 87.25 70 SER A CA 1
ATOM 527 C C . SER A 1 70 ? 7.144 -21.156 6.065 1.00 87.25 70 SER A C 1
ATOM 529 O O . SER A 1 70 ? 7.846 -22.159 5.917 1.00 87.25 70 SER A O 1
ATOM 531 N N . ALA A 1 71 ? 5.867 -21.142 5.675 1.00 86.12 71 ALA A N 1
ATOM 532 C CA . ALA A 1 71 ? 5.203 -22.280 5.054 1.00 86.12 71 ALA A CA 1
ATOM 533 C C . ALA A 1 71 ? 5.482 -22.337 3.537 1.00 86.12 71 ALA A C 1
ATOM 535 O O . ALA A 1 71 ? 5.649 -21.299 2.897 1.00 86.12 71 ALA A O 1
ATOM 536 N N . PRO A 1 72 ? 5.480 -23.531 2.913 1.00 88.69 72 PRO A N 1
ATOM 537 C CA . PRO A 1 72 ? 5.694 -23.692 1.473 1.00 88.69 72 PRO A CA 1
ATOM 538 C C . PRO A 1 72 ? 4.421 -23.351 0.677 1.00 88.69 72 PRO A C 1
ATOM 540 O O . PRO A 1 72 ? 3.873 -24.190 -0.038 1.00 88.69 72 PRO A O 1
ATOM 543 N N . LEU A 1 73 ? 3.909 -22.135 0.849 1.00 88.06 73 LEU A N 1
ATOM 544 C CA . LEU A 1 73 ? 2.757 -21.616 0.119 1.00 88.06 73 LEU A CA 1
ATOM 545 C C . LEU A 1 73 ? 3.224 -20.944 -1.172 1.00 88.06 73 LEU A C 1
ATOM 547 O O . LEU A 1 73 ? 4.296 -20.338 -1.220 1.00 88.06 73 LEU A O 1
ATOM 551 N N . ASP A 1 74 ? 2.407 -21.020 -2.224 1.00 92.25 74 ASP A N 1
ATOM 552 C CA . ASP A 1 74 ? 2.595 -20.098 -3.339 1.00 92.25 74 ASP A CA 1
ATOM 553 C C . ASP A 1 74 ? 2.266 -18.663 -2.901 1.00 92.25 74 ASP A C 1
ATOM 555 O O . ASP A 1 74 ? 1.549 -18.429 -1.924 1.00 92.25 74 ASP A O 1
ATOM 559 N N . PHE A 1 75 ? 2.822 -17.691 -3.621 1.00 87.25 75 PHE A N 1
ATOM 560 C CA . PHE A 1 75 ? 2.714 -16.280 -3.265 1.00 87.25 75 PHE A CA 1
ATOM 561 C C . PHE A 1 75 ? 1.259 -15.798 -3.162 1.00 87.25 75 PHE A C 1
ATOM 563 O O . PHE A 1 75 ? 0.914 -15.063 -2.239 1.00 87.25 75 PHE A O 1
ATOM 570 N N . LYS A 1 76 ? 0.384 -16.265 -4.059 1.00 89.69 76 LYS A N 1
ATOM 571 C CA . LYS A 1 76 ? -1.030 -15.890 -4.061 1.00 89.69 76 LYS A CA 1
ATOM 572 C C . LYS A 1 76 ? -1.743 -16.416 -2.816 1.00 89.69 76 LYS A C 1
ATOM 574 O O . LYS A 1 76 ? -2.468 -15.664 -2.162 1.00 89.69 76 LYS A O 1
ATOM 579 N N . GLN A 1 77 ? -1.513 -17.675 -2.444 1.00 92.88 77 GLN A N 1
ATOM 580 C CA . GLN A 1 77 ? -2.052 -18.256 -1.212 1.00 92.88 77 GLN A CA 1
ATOM 581 C C . GLN A 1 77 ? -1.512 -17.555 0.034 1.00 92.88 77 GLN A C 1
ATOM 583 O O . GLN A 1 77 ? -2.278 -17.288 0.959 1.00 92.88 77 GLN A O 1
ATOM 588 N N . LEU A 1 78 ? -0.211 -17.249 0.058 1.00 91.62 78 LEU A N 1
ATOM 589 C CA . LEU A 1 78 ? 0.423 -16.540 1.165 1.00 91.62 78 LEU A CA 1
ATOM 590 C C . LEU A 1 78 ? -0.255 -15.189 1.401 1.00 91.62 78 LEU A C 1
ATOM 592 O O . LEU A 1 78 ? -0.729 -14.933 2.506 1.00 91.62 78 LEU A O 1
ATOM 596 N N . VAL A 1 79 ? -0.356 -14.353 0.365 1.00 91.81 79 VAL A N 1
ATOM 597 C CA . VAL A 1 79 ? -0.963 -13.026 0.505 1.00 91.81 79 VAL A CA 1
ATOM 598 C C . VAL A 1 79 ? -2.449 -13.115 0.853 1.00 91.81 79 VAL A C 1
ATOM 600 O O . VAL A 1 79 ? -2.901 -12.381 1.727 1.00 91.81 79 VAL A O 1
ATOM 603 N N . SER A 1 80 ? -3.198 -14.045 0.252 1.00 94.00 80 SER A N 1
ATOM 604 C CA . SER A 1 80 ? -4.616 -14.251 0.597 1.00 94.00 80 SER A CA 1
ATOM 605 C C . SER A 1 80 ? -4.796 -14.541 2.091 1.00 94.00 80 SER A C 1
ATOM 607 O O . SER A 1 80 ? -5.610 -13.898 2.749 1.00 94.00 80 SER A O 1
ATOM 609 N N . LYS A 1 81 ? -3.975 -15.434 2.661 1.00 94.75 81 LYS A N 1
ATOM 610 C CA . LYS A 1 81 ? -4.026 -15.749 4.096 1.00 94.75 81 LYS A CA 1
ATOM 611 C C . LYS A 1 81 ? -3.563 -14.594 4.981 1.00 94.75 81 LYS A C 1
ATOM 613 O O . LYS A 1 81 ? -4.107 -14.404 6.063 1.00 94.75 81 LYS A O 1
ATOM 618 N N . ILE A 1 82 ? -2.572 -13.814 4.542 1.00 92.81 82 ILE A N 1
ATOM 619 C CA . ILE A 1 82 ? -2.169 -12.599 5.262 1.00 92.81 82 ILE A CA 1
ATOM 620 C C . ILE A 1 82 ? -3.345 -11.616 5.315 1.00 92.81 82 ILE A C 1
ATOM 622 O O . ILE A 1 82 ? -3.644 -11.102 6.388 1.00 92.81 82 ILE A O 1
ATOM 626 N N . LEU A 1 83 ? -4.058 -11.397 4.205 1.00 94.50 83 LEU A N 1
ATOM 627 C CA . LEU A 1 83 ? -5.248 -10.541 4.191 1.00 94.50 83 LEU A CA 1
ATOM 628 C C . LEU A 1 83 ? -6.337 -11.067 5.137 1.00 94.50 83 LEU A C 1
ATOM 630 O O . LEU A 1 83 ? -6.857 -10.291 5.933 1.00 94.50 83 LEU A O 1
ATOM 634 N N . GLU A 1 84 ? -6.632 -12.371 5.122 1.00 95.00 84 GLU A N 1
ATOM 635 C CA . GLU A 1 84 ? -7.596 -12.994 6.049 1.00 95.00 84 GLU A CA 1
ATOM 636 C C . GLU A 1 84 ? -7.254 -12.748 7.528 1.00 95.00 84 GLU A C 1
ATOM 638 O O . GLU A 1 84 ? -8.156 -12.567 8.345 1.00 95.00 84 GLU A O 1
ATOM 643 N N . LEU A 1 85 ? -5.964 -12.712 7.874 1.00 93.56 85 LEU A N 1
ATOM 644 C CA . LEU A 1 85 ? -5.505 -12.426 9.234 1.00 93.56 85 LEU A CA 1
ATOM 645 C C . LEU A 1 85 ? -5.533 -10.933 9.581 1.00 93.56 85 LEU A C 1
ATOM 647 O O . LEU A 1 85 ? -5.812 -10.579 10.723 1.00 93.56 85 LEU A O 1
ATOM 651 N N . VAL A 1 86 ? -5.230 -10.053 8.625 1.00 92.25 86 VAL A N 1
ATOM 652 C CA . VAL A 1 86 ? -5.119 -8.604 8.864 1.00 92.25 86 VAL A CA 1
ATOM 653 C C . VAL A 1 86 ? -6.485 -7.922 8.905 1.00 92.25 86 VAL A C 1
ATOM 655 O O . VAL A 1 86 ? -6.678 -7.013 9.712 1.00 92.25 86 VAL A O 1
ATOM 658 N N . LEU A 1 87 ? -7.450 -8.357 8.087 1.00 93.12 87 LEU A N 1
ATOM 659 C CA . LEU A 1 87 ? -8.770 -7.718 8.011 1.00 93.12 87 LEU A CA 1
ATOM 660 C C . LEU A 1 87 ? -9.466 -7.578 9.381 1.00 93.12 87 LEU A C 1
ATOM 662 O O . LEU A 1 87 ? -9.858 -6.460 9.720 1.00 93.12 87 LEU A O 1
ATOM 666 N N . PRO A 1 88 ? -9.553 -8.626 10.229 1.00 91.44 88 PRO A N 1
ATOM 667 C CA . PRO A 1 88 ? -10.218 -8.532 11.533 1.00 91.44 88 PRO A CA 1
ATOM 668 C C . PRO A 1 88 ? -9.460 -7.695 12.576 1.00 91.44 88 PRO A C 1
ATOM 670 O O . PRO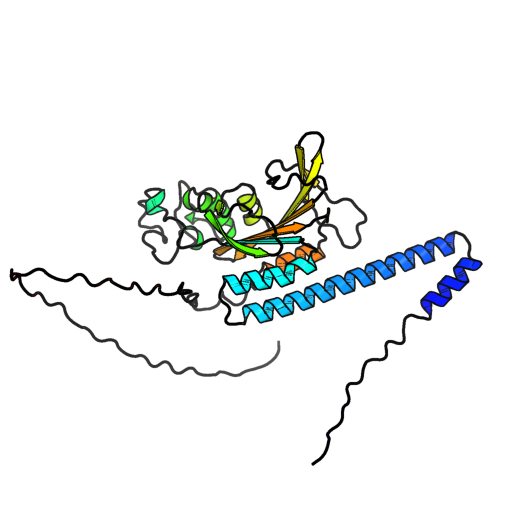 A 1 88 ? -10.006 -7.381 13.637 1.00 91.44 88 PRO A O 1
ATOM 673 N N . VAL A 1 89 ? -8.185 -7.384 12.329 1.00 88.56 89 VAL A N 1
ATOM 674 C CA . VAL A 1 89 ? -7.361 -6.574 13.236 1.00 88.56 89 VAL A CA 1
ATOM 675 C C . VAL A 1 89 ? -7.700 -5.097 13.104 1.00 88.56 89 VAL A C 1
ATOM 677 O O . VAL A 1 89 ? -7.749 -4.402 14.113 1.00 88.56 89 VAL A O 1
ATOM 680 N N . VAL A 1 90 ? -7.969 -4.641 11.881 1.00 90.06 90 VAL A N 1
ATOM 681 C CA . VAL A 1 90 ? -8.337 -3.248 11.579 1.00 90.06 90 VAL A CA 1
ATOM 682 C C . VAL A 1 90 ? -9.825 -3.070 11.270 1.00 90.06 90 VAL A C 1
ATOM 684 O O . VAL A 1 90 ? -10.217 -2.032 10.753 1.00 90.06 90 VAL A O 1
ATOM 687 N N . ASP A 1 91 ? -10.640 -4.091 11.548 1.00 91.50 91 ASP A N 1
ATOM 688 C CA . ASP A 1 91 ? -12.081 -4.124 11.256 1.00 91.50 91 ASP A CA 1
ATOM 689 C C . ASP A 1 91 ? -12.421 -3.761 9.794 1.00 91.50 91 ASP A C 1
ATOM 691 O O . ASP A 1 91 ? -13.404 -3.088 9.475 1.00 91.50 91 ASP A O 1
ATOM 695 N N . ALA A 1 92 ? -11.562 -4.198 8.872 1.00 92.69 92 ALA A N 1
ATOM 696 C CA . ALA A 1 92 ? -11.759 -3.983 7.450 1.00 92.69 92 ALA A CA 1
ATOM 697 C C . ALA A 1 92 ? -12.746 -5.012 6.886 1.00 92.69 92 ALA A C 1
ATOM 699 O O . ALA A 1 92 ? -12.687 -6.207 7.180 1.00 92.69 92 ALA A O 1
ATOM 700 N N . ARG A 1 93 ? -13.654 -4.537 6.030 1.00 91.94 93 ARG A N 1
ATOM 701 C CA . ARG A 1 93 ? -14.647 -5.363 5.334 1.00 91.94 93 ARG A CA 1
ATOM 702 C C . ARG A 1 93 ? -14.004 -6.169 4.227 1.00 91.94 93 ARG A C 1
ATOM 704 O O . ARG A 1 93 ? -14.327 -7.341 4.057 1.00 91.94 93 ARG A O 1
ATOM 711 N N . ASN A 1 94 ? -13.188 -5.498 3.430 1.00 92.75 94 ASN A N 1
ATOM 712 C CA . ASN A 1 94 ? -12.544 -6.087 2.278 1.00 92.75 94 ASN A CA 1
ATOM 713 C C . ASN A 1 94 ? -11.084 -5.646 2.214 1.00 92.75 94 ASN A C 1
ATOM 715 O O . ASN A 1 94 ? -10.681 -4.634 2.795 1.00 92.75 94 ASN A O 1
ATOM 719 N N . GLY A 1 95 ? -10.290 -6.471 1.545 1.00 93.50 95 GLY A N 1
ATOM 720 C CA . GLY A 1 95 ? -8.868 -6.247 1.363 1.00 93.50 95 GLY A CA 1
ATOM 721 C C . GLY A 1 95 ? -8.438 -6.756 0.007 1.00 93.50 95 GLY A C 1
ATOM 722 O O . GLY A 1 95 ? -8.830 -7.851 -0.399 1.00 93.50 95 GLY A O 1
ATOM 723 N N . ILE A 1 96 ? -7.637 -5.959 -0.690 1.00 93.94 96 ILE A N 1
ATOM 724 C CA . ILE A 1 96 ? -7.109 -6.294 -2.009 1.00 93.94 96 ILE A CA 1
ATOM 725 C C . ILE A 1 96 ? -5.619 -6.083 -2.016 1.00 93.94 96 ILE A C 1
ATOM 727 O O . ILE A 1 96 ? -5.111 -5.106 -1.471 1.00 93.94 96 ILE A O 1
ATOM 731 N N . PHE A 1 97 ? -4.934 -6.999 -2.680 1.00 95.00 97 PHE A N 1
ATOM 732 C CA . PHE A 1 97 ? -3.529 -6.883 -2.980 1.00 95.00 97 PHE A CA 1
ATOM 733 C C . PHE A 1 97 ? -3.314 -6.821 -4.492 1.00 95.00 97 PHE A C 1
ATOM 735 O O . PHE A 1 97 ? -3.613 -7.783 -5.206 1.00 95.00 97 PHE A O 1
ATOM 742 N N . TRP A 1 98 ? -2.751 -5.705 -4.961 1.00 95.25 98 TRP A N 1
ATOM 743 C CA . TRP A 1 98 ? -2.234 -5.589 -6.320 1.00 95.25 98 TRP A CA 1
ATOM 744 C C . TRP A 1 98 ? -0.726 -5.820 -6.328 1.00 95.25 98 TRP A C 1
ATOM 746 O O . TRP A 1 98 ? 0.031 -5.058 -5.723 1.00 95.25 98 TRP A O 1
ATOM 756 N N . ALA A 1 99 ? -0.290 -6.853 -7.040 1.00 94.88 99 ALA A N 1
ATOM 757 C CA . ALA A 1 99 ? 1.111 -7.206 -7.189 1.00 94.88 99 ALA A CA 1
ATOM 758 C C . ALA A 1 99 ? 1.750 -6.478 -8.375 1.00 94.88 99 ALA A C 1
ATOM 760 O O . ALA A 1 99 ? 1.148 -6.322 -9.441 1.00 94.88 99 ALA A O 1
ATOM 761 N N . LEU A 1 100 ? 3.012 -6.086 -8.209 1.00 93.19 100 LEU A N 1
ATOM 762 C CA . LEU A 1 100 ? 3.867 -5.681 -9.312 1.00 93.19 100 LEU A CA 1
ATOM 763 C C . LEU A 1 100 ? 4.563 -6.915 -9.885 1.00 93.19 100 LEU A C 1
ATOM 765 O O . LEU A 1 100 ? 5.358 -7.561 -9.208 1.00 93.19 100 LEU A O 1
ATOM 769 N N . HIS A 1 101 ? 4.308 -7.208 -11.157 1.00 89.38 101 HIS A N 1
ATOM 770 C CA . HIS A 1 101 ? 4.920 -8.332 -11.861 1.00 89.38 101 HIS A CA 1
ATOM 771 C C . HIS A 1 101 ? 6.172 -7.873 -12.625 1.00 89.38 101 HIS A C 1
ATOM 773 O O . HIS A 1 101 ? 6.045 -7.149 -13.618 1.00 89.38 101 HIS A O 1
ATOM 779 N N . PRO A 1 102 ? 7.397 -8.266 -12.213 1.00 84.75 102 PRO A N 1
ATOM 780 C CA . PRO A 1 102 ? 8.628 -7.769 -12.835 1.00 84.75 102 PRO A CA 1
ATOM 781 C C . PRO A 1 102 ? 8.773 -8.129 -14.320 1.00 84.75 102 PRO A C 1
ATOM 783 O O . PRO A 1 102 ? 9.445 -7.427 -15.078 1.00 84.75 102 PRO A O 1
ATOM 786 N N . ASP A 1 103 ? 8.150 -9.226 -14.745 1.00 83.81 103 ASP A N 1
ATOM 787 C CA . ASP A 1 103 ? 8.088 -9.690 -16.128 1.00 83.81 103 ASP A CA 1
ATOM 788 C C . ASP A 1 103 ? 7.197 -8.809 -17.011 1.00 83.81 103 ASP A C 1
ATOM 790 O O . ASP A 1 103 ? 7.511 -8.650 -18.190 1.00 83.81 103 ASP A O 1
ATOM 794 N N . LYS A 1 104 ? 6.169 -8.171 -16.437 1.00 87.31 104 LYS A N 1
ATOM 795 C CA . LYS A 1 104 ? 5.305 -7.204 -17.134 1.00 87.31 104 LYS A CA 1
ATOM 796 C C . LYS A 1 104 ? 5.927 -5.808 -17.250 1.00 87.31 104 LYS A C 1
ATOM 798 O O . LYS A 1 104 ? 5.488 -5.009 -18.073 1.00 87.31 104 LYS A O 1
ATOM 803 N N . ILE A 1 105 ? 6.966 -5.508 -16.466 1.00 88.50 105 ILE A N 1
ATOM 804 C CA . ILE A 1 105 ? 7.692 -4.235 -16.560 1.00 88.50 105 ILE A CA 1
ATOM 805 C C . ILE A 1 105 ? 8.534 -4.235 -17.838 1.00 88.50 105 ILE A C 1
ATOM 807 O O . ILE A 1 105 ? 9.489 -5.015 -17.969 1.00 88.50 105 ILE A O 1
ATOM 811 N N . GLY A 1 106 ? 8.213 -3.319 -18.753 1.00 87.69 106 GLY A N 1
ATOM 812 C CA . GLY A 1 106 ? 8.975 -3.106 -19.982 1.00 87.69 106 GLY A CA 1
ATOM 813 C C . GLY A 1 106 ? 10.427 -2.705 -19.711 1.00 87.69 106 GLY A C 1
ATOM 814 O O . GLY A 1 106 ? 10.784 -2.205 -18.640 1.00 87.69 106 GLY A O 1
ATOM 815 N N . ARG A 1 107 ? 11.320 -2.923 -20.679 1.00 88.31 107 ARG A N 1
ATOM 816 C CA . ARG A 1 107 ? 12.719 -2.493 -20.538 1.00 88.31 107 ARG A CA 1
ATOM 817 C C . ARG A 1 107 ? 12.870 -1.053 -21.013 1.00 88.31 107 ARG A C 1
ATOM 819 O O . ARG A 1 107 ? 12.350 -0.688 -22.061 1.00 88.31 107 ARG A O 1
ATOM 826 N N . CYS A 1 108 ? 13.692 -0.247 -20.334 1.00 85.44 108 CYS A N 1
ATOM 827 C CA . CYS A 1 108 ? 13.986 1.122 -20.792 1.00 85.44 108 CYS A CA 1
ATOM 828 C C . CYS A 1 108 ? 14.531 1.183 -22.223 1.00 85.44 108 CYS A C 1
ATOM 830 O O . CYS A 1 108 ? 14.259 2.138 -22.943 1.00 85.44 108 CYS A O 1
ATOM 832 N N . ARG A 1 109 ? 15.311 0.184 -22.651 1.00 85.88 109 ARG A N 1
ATOM 833 C CA . ARG A 1 109 ? 15.812 0.120 -24.030 1.00 85.88 109 ARG A CA 1
ATOM 834 C C . ARG A 1 109 ? 14.676 -0.018 -25.046 1.00 85.88 109 ARG A C 1
ATOM 836 O O . ARG A 1 109 ? 14.770 0.561 -26.119 1.00 85.88 109 ARG A O 1
ATOM 843 N N . GLU A 1 110 ? 13.644 -0.781 -24.707 1.00 88.38 110 GLU A N 1
ATOM 844 C CA . GLU A 1 110 ? 12.502 -1.059 -25.580 1.00 88.38 110 GLU A CA 1
ATOM 845 C C . GLU A 1 110 ? 11.527 0.120 -25.566 1.00 88.38 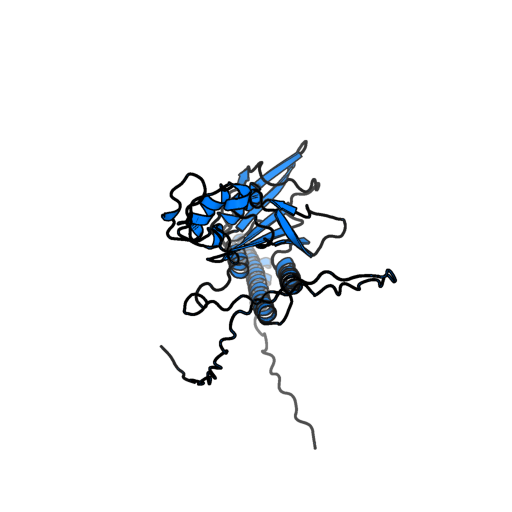110 GLU A C 1
ATOM 847 O O . GLU A 1 110 ? 11.198 0.653 -26.619 1.00 88.38 110 GLU A O 1
ATOM 852 N N . ASN A 1 111 ? 11.159 0.597 -24.375 1.00 89.31 111 ASN A N 1
ATOM 853 C CA . ASN A 1 111 ? 10.128 1.624 -24.214 1.00 89.31 111 ASN A CA 1
ATOM 854 C C . ASN A 1 111 ? 10.640 3.050 -24.466 1.00 89.31 111 ASN A C 1
ATOM 856 O O . ASN A 1 111 ? 9.891 3.895 -24.938 1.00 89.31 111 ASN A O 1
ATOM 860 N N . LEU A 1 112 ? 11.905 3.339 -24.140 1.00 86.75 112 LEU A N 1
ATOM 861 C CA . LEU A 1 112 ? 12.486 4.687 -24.236 1.00 86.75 112 LEU A CA 1
ATOM 862 C C . LEU A 1 112 ? 13.616 4.779 -25.265 1.00 86.75 112 LEU A C 1
ATOM 864 O O . LEU A 1 112 ? 14.325 5.783 -25.309 1.00 86.75 112 LEU A O 1
ATOM 868 N N . THR A 1 113 ? 13.848 3.736 -26.068 1.00 87.00 113 THR A N 1
ATOM 869 C CA . THR A 1 113 ? 14.946 3.680 -27.056 1.00 87.00 113 THR A CA 1
ATOM 870 C C . THR A 1 113 ? 16.334 3.981 -26.466 1.00 87.00 113 THR A C 1
ATOM 872 O O . THR A 1 113 ? 17.216 4.511 -27.136 1.00 87.00 113 THR A O 1
ATOM 875 N N . CYS A 1 114 ? 16.555 3.650 -25.188 1.00 83.12 114 CYS A N 1
ATOM 876 C CA . CYS A 1 114 ? 17.812 3.948 -24.501 1.00 83.12 114 CYS A CA 1
ATOM 877 C C . CYS A 1 114 ? 19.010 3.218 -25.144 1.00 83.12 114 CYS A C 1
ATOM 879 O O . CYS A 1 114 ? 19.027 1.989 -25.237 1.00 83.12 114 CYS A O 1
ATOM 881 N N . THR A 1 115 ? 20.040 3.975 -25.534 1.00 87.62 115 THR A N 1
ATOM 882 C CA . THR A 1 115 ? 21.269 3.476 -26.185 1.00 87.62 115 THR A CA 1
ATOM 883 C C . THR A 1 115 ? 22.498 3.457 -25.271 1.00 87.62 115 THR A C 1
ATOM 885 O O . THR A 1 115 ? 23.582 3.084 -25.715 1.00 87.62 115 THR A O 1
ATOM 888 N N . LYS A 1 116 ? 22.352 3.831 -23.993 1.00 87.44 116 LYS A N 1
ATOM 889 C CA . LYS A 1 116 ? 23.457 3.929 -23.028 1.00 87.44 116 LYS A CA 1
ATOM 890 C C . LYS A 1 116 ? 23.974 2.549 -22.610 1.00 87.44 116 LYS A C 1
ATOM 892 O O . LYS A 1 116 ? 23.474 1.954 -21.659 1.00 87.44 116 LYS A O 1
ATOM 897 N N . THR A 1 117 ? 25.001 2.061 -23.300 1.00 88.94 117 THR A N 1
ATOM 898 C CA . THR A 1 117 ? 25.633 0.751 -23.054 1.00 88.94 117 THR A CA 1
ATOM 899 C C . THR A 1 117 ? 26.366 0.653 -21.714 1.00 88.94 117 THR A C 1
ATOM 901 O O . THR A 1 117 ? 26.606 -0.452 -21.240 1.00 88.94 117 THR A O 1
ATOM 904 N N . THR A 1 118 ? 26.701 1.788 -21.093 1.00 88.12 118 THR A N 1
ATOM 905 C CA . THR A 1 118 ? 27.326 1.874 -19.761 1.00 88.12 118 THR A CA 1
ATOM 906 C C . THR A 1 118 ? 26.343 1.641 -18.617 1.00 88.12 118 THR A C 1
ATOM 908 O O . THR A 1 118 ? 26.765 1.362 -17.496 1.00 88.12 118 THR A O 1
ATOM 911 N N . CYS A 1 119 ? 25.035 1.742 -18.874 1.00 85.94 119 CYS A N 1
ATOM 912 C CA . CYS A 1 119 ? 24.020 1.563 -17.848 1.00 85.94 119 CYS A CA 1
ATOM 913 C C . CYS A 1 119 ? 23.996 0.095 -17.376 1.00 85.94 119 CYS A C 1
ATOM 915 O O . CYS A 1 119 ? 23.829 -0.793 -18.209 1.00 85.94 119 CYS A O 1
ATOM 917 N N . PRO A 1 120 ? 24.058 -0.195 -16.062 1.00 86.88 120 PRO A N 1
ATOM 918 C CA . PRO A 1 120 ? 24.013 -1.569 -15.542 1.00 86.88 120 PRO A CA 1
ATOM 919 C C . PRO A 1 120 ? 22.768 -2.374 -15.947 1.00 86.88 120 PRO A C 1
ATOM 921 O O . PRO A 1 120 ? 22.802 -3.602 -16.006 1.00 86.88 120 PRO A O 1
ATOM 924 N N . ALA A 1 121 ? 21.660 -1.686 -16.234 1.00 88.44 121 ALA A N 1
ATOM 925 C CA . ALA A 1 121 ? 20.424 -2.306 -16.704 1.00 88.44 121 ALA A CA 1
ATOM 926 C C . ALA A 1 121 ? 20.395 -2.522 -18.229 1.00 88.44 121 ALA A C 1
ATOM 928 O O . ALA A 1 121 ? 19.465 -3.140 -18.751 1.00 88.44 121 ALA A O 1
ATOM 929 N N . TYR A 1 122 ? 21.384 -2.010 -18.968 1.00 86.38 122 TYR A N 1
ATOM 930 C CA . TYR A 1 122 ? 21.470 -2.179 -20.413 1.00 86.38 122 TYR A CA 1
ATOM 931 C C . TYR A 1 122 ? 21.719 -3.653 -20.749 1.00 86.38 122 TYR A C 1
ATOM 933 O O . TYR A 1 122 ? 22.714 -4.238 -20.338 1.00 86.38 122 TYR A O 1
ATOM 941 N N . ASN A 1 123 ? 20.791 -4.264 -21.491 1.00 84.94 123 ASN A N 1
ATOM 942 C CA . ASN A 1 123 ? 20.756 -5.699 -21.812 1.00 84.94 123 ASN A CA 1
ATOM 943 C C . ASN A 1 123 ? 20.652 -6.660 -20.617 1.00 84.94 123 ASN A C 1
ATOM 945 O O . ASN A 1 123 ? 20.733 -7.871 -20.822 1.00 84.94 123 ASN A O 1
ATOM 949 N N . ASN A 1 124 ? 20.402 -6.168 -19.402 1.00 86.31 124 ASN A N 1
ATOM 950 C CA . ASN A 1 124 ? 20.134 -7.052 -18.277 1.00 86.31 124 ASN A CA 1
ATOM 951 C C . ASN A 1 124 ? 18.776 -7.749 -18.483 1.00 86.31 124 ASN A C 1
ATOM 953 O O . ASN A 1 124 ? 17.765 -7.103 -18.772 1.00 86.31 124 ASN A O 1
ATOM 957 N N . VAL A 1 125 ? 18.773 -9.081 -18.425 1.00 83.12 125 VAL A N 1
ATOM 958 C CA . VAL A 1 125 ? 17.572 -9.907 -18.623 1.00 83.12 125 VAL A CA 1
ATOM 959 C C . VAL A 1 125 ? 16.852 -10.136 -17.297 1.00 83.12 125 VAL A C 1
ATOM 961 O O . VAL A 1 125 ? 15.618 -10.121 -17.260 1.00 83.12 125 VAL A O 1
ATOM 964 N N . ASP A 1 126 ? 17.629 -10.287 -16.228 1.00 81.31 126 ASP A N 1
ATOM 965 C CA . ASP A 1 126 ? 17.165 -10.722 -14.914 1.00 81.31 126 ASP A CA 1
ATOM 966 C C . ASP A 1 126 ? 16.658 -9.552 -14.071 1.00 81.31 126 ASP A C 1
ATOM 968 O O . ASP A 1 126 ? 15.711 -9.697 -13.301 1.00 81.31 126 ASP A O 1
ATOM 972 N N . HIS A 1 127 ? 17.242 -8.367 -14.253 1.00 81.06 127 HIS A N 1
ATOM 973 C CA . HIS A 1 127 ? 16.925 -7.192 -13.452 1.00 81.06 127 HIS A CA 1
ATOM 974 C C . HIS A 1 127 ? 16.403 -6.038 -14.298 1.00 81.06 127 HIS A C 1
ATOM 976 O O . HIS A 1 127 ? 16.804 -5.822 -15.444 1.00 81.06 127 HIS A O 1
ATOM 982 N N . ARG A 1 128 ? 15.478 -5.277 -13.713 1.00 84.81 128 ARG A N 1
ATOM 983 C CA . ARG A 1 128 ? 14.926 -4.067 -14.320 1.00 84.81 128 ARG A CA 1
ATOM 984 C C . ARG A 1 128 ? 15.675 -2.848 -13.809 1.00 84.81 128 ARG A C 1
ATOM 986 O O . ARG A 1 128 ? 16.341 -2.881 -12.779 1.00 84.81 128 ARG A O 1
ATOM 993 N N . CYS A 1 129 ? 15.574 -1.750 -14.553 1.00 84.25 129 CYS A N 1
ATOM 994 C CA . CYS A 1 129 ? 16.342 -0.551 -14.248 1.00 84.25 129 CYS A CA 1
ATOM 995 C C . CYS A 1 129 ? 16.082 -0.051 -12.829 1.00 84.25 129 CYS A C 1
ATOM 997 O O . CYS A 1 129 ? 17.031 0.280 -12.139 1.00 84.25 129 CYS A O 1
ATOM 999 N N . TRP A 1 130 ? 14.838 -0.058 -12.365 1.00 81.19 130 TRP A N 1
ATOM 1000 C CA . TRP A 1 130 ? 14.446 0.485 -11.075 1.00 81.19 130 TRP A CA 1
ATOM 1001 C C . TRP A 1 130 ? 15.075 -0.299 -9.905 1.00 81.19 130 TRP A C 1
ATOM 1003 O O . TRP A 1 130 ? 15.606 0.326 -8.990 1.00 81.19 130 TRP A O 1
ATOM 1013 N N . SER A 1 131 ? 15.215 -1.626 -10.012 1.00 81.25 131 SER A N 1
ATOM 1014 C CA . SER A 1 131 ? 15.780 -2.484 -8.955 1.00 81.25 131 SER A CA 1
ATOM 1015 C C . SER A 1 131 ? 17.309 -2.400 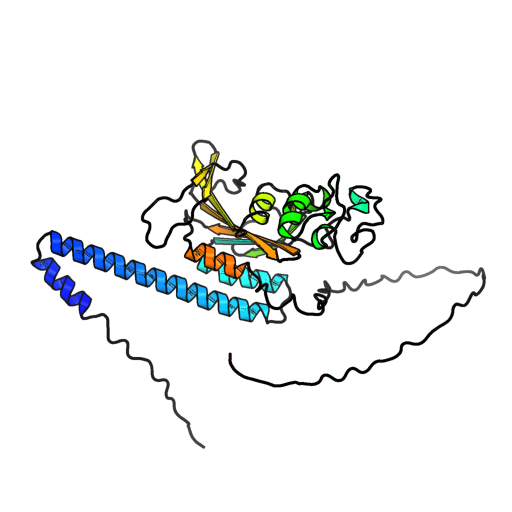-8.805 1.00 81.25 131 SER A C 1
ATOM 1017 O O . SER A 1 131 ? 17.882 -3.095 -7.974 1.00 81.25 131 SER A O 1
ATOM 1019 N N . MET A 1 132 ? 18.004 -1.606 -9.637 1.00 84.06 132 MET A N 1
ATOM 1020 C CA . MET A 1 132 ? 19.450 -1.783 -9.841 1.00 84.06 132 MET A CA 1
ATOM 1021 C C . MET A 1 132 ? 20.463 -0.773 -9.277 1.00 84.06 132 MET A C 1
ATOM 1023 O O . MET A 1 132 ? 21.615 -1.069 -9.453 1.00 84.06 132 MET A O 1
ATOM 1027 N N . LEU A 1 133 ? 20.192 0.359 -8.620 1.00 81.81 133 LEU A N 1
ATOM 1028 C CA . LEU A 1 133 ? 21.194 1.443 -8.360 1.00 81.81 133 LEU A CA 1
ATOM 1029 C C . LEU A 1 133 ? 22.118 1.867 -9.543 1.00 81.81 133 LEU A C 1
ATOM 1031 O O . LEU A 1 133 ? 22.359 1.143 -10.502 1.00 81.81 133 LEU A O 1
ATOM 1035 N N . LYS A 1 134 ? 22.632 3.105 -9.512 1.00 82.00 134 LYS A N 1
ATOM 1036 C CA . LYS A 1 134 ? 23.562 3.647 -10.535 1.00 82.00 134 LYS A CA 1
ATOM 1037 C C . LYS A 1 134 ? 23.109 3.480 -11.998 1.00 82.00 134 LYS A C 1
ATOM 1039 O O . LYS A 1 134 ? 23.917 3.531 -12.922 1.00 82.00 134 LYS A O 1
ATOM 1044 N N . THR A 1 135 ? 21.821 3.243 -12.229 1.00 81.81 135 THR A N 1
ATOM 1045 C CA . THR A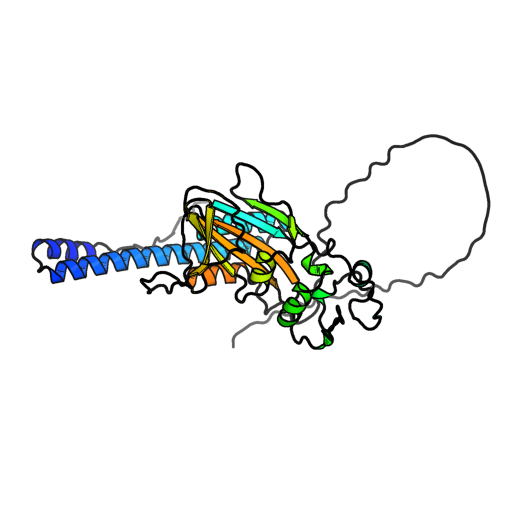 1 135 ? 21.264 3.148 -13.572 1.00 81.81 135 THR A CA 1
ATOM 1046 C C . THR A 1 135 ? 21.199 4.541 -14.147 1.00 81.81 135 THR A C 1
ATOM 1048 O O . THR A 1 135 ? 20.872 5.470 -13.420 1.00 81.81 135 THR A O 1
ATOM 1051 N N . GLU A 1 136 ? 21.490 4.690 -15.431 1.00 73.50 136 GLU A N 1
ATOM 1052 C CA . GLU A 1 136 ? 21.448 5.976 -16.124 1.00 73.50 136 GLU A CA 1
ATOM 1053 C C . GLU A 1 136 ? 20.111 6.139 -16.860 1.00 73.50 136 GLU A C 1
ATOM 1055 O O . GLU A 1 136 ? 20.040 6.048 -18.090 1.00 73.50 136 GLU A O 1
ATOM 1060 N N . CYS A 1 137 ? 19.027 6.285 -16.102 1.00 70.81 137 CYS A N 1
ATOM 1061 C CA . CYS A 1 137 ? 17.678 6.376 -16.649 1.00 70.81 137 CYS A CA 1
ATOM 1062 C C . CYS A 1 137 ? 17.359 7.793 -17.164 1.00 70.81 137 CYS A C 1
ATOM 1064 O O . CYS A 1 137 ? 18.046 8.756 -16.851 1.00 70.81 137 CYS A O 1
ATOM 1066 N N . PHE A 1 138 ? 16.324 7.874 -18.007 1.00 61.81 138 PHE A N 1
ATOM 1067 C CA . PHE A 1 138 ? 15.659 9.062 -18.568 1.00 61.81 138 PHE A CA 1
ATOM 1068 C C . PHE A 1 138 ? 16.163 10.450 -18.105 1.00 61.81 138 PHE A C 1
ATOM 1070 O O . PHE A 1 138 ? 15.911 10.853 -16.975 1.00 61.81 138 PHE A O 1
ATOM 1077 N N . HIS A 1 139 ? 16.810 11.193 -19.017 1.00 58.78 139 HIS A N 1
ATOM 1078 C CA . HIS A 1 139 ? 17.134 12.637 -18.961 1.00 58.78 139 HIS A CA 1
ATOM 1079 C C . HIS A 1 139 ? 17.774 13.219 -17.682 1.00 58.78 139 HIS A C 1
ATOM 1081 O O . HIS A 1 139 ? 17.994 14.428 -17.616 1.00 58.78 139 HIS A O 1
ATOM 1087 N N . ARG A 1 140 ? 18.140 12.395 -16.701 1.00 58.75 140 ARG A N 1
ATOM 1088 C CA . ARG A 1 140 ? 18.821 12.806 -15.475 1.00 58.75 140 ARG A CA 1
ATOM 1089 C C . ARG A 1 140 ? 20.012 11.893 -15.229 1.00 58.75 140 ARG A C 1
ATOM 1091 O O . ARG A 1 140 ? 19.971 10.699 -15.514 1.00 58.75 140 ARG A O 1
ATOM 1098 N N . ASP A 1 141 ? 21.078 12.452 -14.673 1.00 58.44 141 ASP A N 1
ATOM 1099 C CA . ASP A 1 141 ? 22.187 11.665 -14.138 1.00 58.44 141 ASP A CA 1
ATOM 1100 C C . ASP A 1 141 ? 21.747 10.993 -12.826 1.00 58.44 141 ASP A C 1
ATOM 1102 O O . ASP A 1 141 ? 22.226 11.311 -11.740 1.00 58.44 141 ASP A O 1
ATOM 1106 N N . THR A 1 142 ? 20.835 10.022 -12.930 1.00 57.00 142 THR A N 1
ATOM 1107 C CA . THR A 1 142 ? 20.342 9.179 -11.823 1.00 57.00 142 THR A CA 1
ATOM 1108 C C . THR A 1 142 ? 21.444 8.272 -11.245 1.00 57.00 142 THR A C 1
ATOM 1110 O O . THR A 1 142 ? 21.248 7.552 -10.268 1.00 57.00 142 THR A O 1
ATOM 1113 N N . GLY A 1 143 ? 22.658 8.330 -11.811 1.00 58.56 143 GLY A N 1
ATOM 1114 C CA . GLY A 1 143 ? 23.867 7.678 -11.301 1.00 58.56 143 GLY A CA 1
ATOM 1115 C C . GLY A 1 143 ? 24.303 8.141 -9.904 1.00 58.56 143 GLY A C 1
ATOM 1116 O O . GLY A 1 143 ? 25.222 7.550 -9.338 1.00 58.56 143 GLY A O 1
ATOM 1117 N N . ARG A 1 144 ? 23.656 9.176 -9.348 1.00 64.38 144 ARG A N 1
ATOM 1118 C CA . ARG A 1 144 ? 23.939 9.722 -8.014 1.00 64.38 144 ARG A CA 1
ATOM 1119 C C . ARG A 1 144 ? 23.077 9.163 -6.887 1.00 64.38 144 ARG A C 1
ATOM 1121 O O . ARG A 1 144 ? 23.453 9.389 -5.742 1.00 64.38 144 ARG A O 1
ATOM 1128 N N . ALA A 1 145 ? 21.973 8.468 -7.176 1.00 68.81 145 ALA A N 1
ATOM 1129 C CA . ALA A 1 145 ? 21.103 7.953 -6.121 1.00 68.81 145 ALA A CA 1
ATOM 1130 C C . ALA A 1 145 ? 21.895 7.016 -5.194 1.00 68.81 145 ALA A C 1
ATOM 1132 O O . ALA A 1 145 ? 22.430 5.990 -5.633 1.00 68.81 145 ALA A O 1
ATOM 1133 N N . ALA A 1 146 ? 21.991 7.395 -3.920 1.00 66.75 146 ALA A N 1
ATOM 1134 C CA . ALA A 1 146 ? 22.725 6.664 -2.896 1.00 66.75 146 ALA A CA 1
ATOM 1135 C C . ALA A 1 146 ? 21.892 5.509 -2.322 1.00 66.75 146 ALA A C 1
ATOM 1137 O O . ALA A 1 146 ? 22.449 4.557 -1.771 1.00 66.75 146 ALA A O 1
ATOM 1138 N N . SER A 1 147 ? 20.566 5.567 -2.484 1.00 74.75 147 SER A N 1
ATOM 1139 C CA . SER A 1 147 ? 19.619 4.572 -1.980 1.00 74.75 147 SER A CA 1
ATOM 1140 C C . SER A 1 147 ? 18.525 4.229 -2.997 1.00 74.75 147 SER A C 1
ATOM 1142 O O . SER A 1 147 ? 18.287 4.948 -3.971 1.00 74.75 147 SER A O 1
ATOM 1144 N N . CYS A 1 148 ? 17.829 3.111 -2.767 1.00 73.38 148 CYS A N 1
ATOM 1145 C CA . CYS A 1 148 ? 16.647 2.758 -3.553 1.00 73.38 148 CYS A CA 1
ATOM 1146 C C . CYS A 1 148 ? 15.494 3.743 -3.330 1.00 73.38 148 CYS A C 1
ATOM 1148 O O . CYS A 1 148 ? 14.672 3.916 -4.220 1.00 73.38 148 CYS A O 1
ATOM 1150 N N . GLU A 1 149 ? 15.433 4.404 -2.174 1.00 77.38 149 GLU A N 1
ATOM 1151 C CA . GLU A 1 149 ? 14.363 5.351 -1.849 1.00 77.38 149 GLU A CA 1
ATOM 1152 C C . GLU A 1 149 ? 14.471 6.618 -2.698 1.00 77.38 149 GLU A C 1
ATOM 1154 O O . GLU A 1 149 ? 13.504 7.018 -3.341 1.00 77.38 149 GLU A O 1
ATOM 1159 N N . GLU A 1 150 ? 15.673 7.194 -2.778 1.00 79.19 150 GLU A N 1
ATOM 1160 C CA . GLU A 1 150 ? 15.966 8.338 -3.651 1.00 79.19 150 GLU A CA 1
ATOM 1161 C C . GLU A 1 150 ? 15.699 7.984 -5.112 1.00 79.19 150 GLU A C 1
ATOM 1163 O O . GLU A 1 150 ? 15.058 8.728 -5.854 1.00 79.19 150 GLU A O 1
ATOM 1168 N N . LYS A 1 151 ? 16.139 6.788 -5.505 1.00 84.12 151 LYS A N 1
ATOM 1169 C CA . LYS A 1 151 ? 15.923 6.272 -6.847 1.00 84.12 151 LYS A CA 1
ATOM 1170 C C . LYS A 1 151 ? 14.445 6.046 -7.156 1.00 84.12 151 LYS A C 1
ATOM 1172 O O . LYS A 1 151 ? 14.038 6.220 -8.303 1.00 84.12 151 LYS A O 1
ATOM 1177 N N . LEU A 1 152 ? 13.644 5.637 -6.173 1.00 85.88 152 LEU A N 1
ATOM 1178 C CA . LEU A 1 152 ? 12.222 5.382 -6.361 1.00 85.88 152 LEU A CA 1
ATOM 1179 C C . LEU A 1 152 ? 11.504 6.668 -6.768 1.00 85.88 152 LEU A C 1
ATOM 1181 O O . LEU A 1 152 ? 10.743 6.627 -7.725 1.00 85.88 152 LEU A O 1
ATOM 1185 N N . VAL A 1 153 ? 11.810 7.808 -6.139 1.00 87.69 153 VAL A N 1
ATOM 1186 C CA . VAL A 1 153 ? 11.251 9.120 -6.526 1.00 87.69 153 VAL A CA 1
ATOM 1187 C C . VAL A 1 153 ? 11.454 9.382 -8.021 1.00 87.69 153 VAL A C 1
ATOM 1189 O O . VAL A 1 153 ? 10.493 9.672 -8.731 1.00 87.69 153 VAL A O 1
ATOM 1192 N N . GLU A 1 154 ? 12.678 9.195 -8.517 1.00 85.62 154 GLU A N 1
ATOM 1193 C CA . GLU A 1 154 ? 13.010 9.358 -9.938 1.00 85.62 154 GLU A CA 1
ATOM 1194 C C . GLU A 1 154 ? 12.326 8.301 -10.819 1.00 85.62 154 GLU A C 1
ATOM 1196 O O . GLU A 1 154 ? 11.823 8.599 -11.902 1.00 85.62 154 GLU A O 1
ATOM 1201 N N . CYS A 1 155 ? 12.270 7.048 -10.359 1.00 86.56 155 CYS A N 1
ATOM 1202 C CA . CYS A 1 155 ? 11.638 5.962 -11.103 1.00 86.56 155 CYS A CA 1
ATOM 1203 C C . CYS A 1 155 ? 10.119 6.147 -11.220 1.00 86.56 155 CYS A C 1
ATOM 1205 O O . CYS A 1 155 ? 9.558 5.771 -12.243 1.00 86.56 155 CYS A O 1
ATOM 1207 N N . MET A 1 156 ? 9.458 6.772 -10.244 1.00 89.94 156 MET A N 1
ATOM 1208 C CA . MET A 1 156 ? 8.025 7.094 -10.310 1.00 89.94 156 MET A CA 1
ATOM 1209 C C . MET A 1 156 ? 7.707 8.255 -11.271 1.00 89.94 156 MET A C 1
ATOM 1211 O O . MET A 1 156 ? 6.538 8.588 -11.481 1.00 89.94 156 MET A O 1
ATOM 1215 N N . GLU A 1 157 ? 8.723 8.908 -11.838 1.00 88.50 157 GLU A N 1
ATOM 1216 C CA . GLU A 1 157 ? 8.595 9.849 -12.962 1.00 88.50 157 GLU A CA 1
ATOM 1217 C C . GLU A 1 157 ? 8.924 9.185 -14.311 1.00 88.50 157 GLU A C 1
ATOM 1219 O O . GLU A 1 157 ? 8.662 9.761 -15.364 1.00 88.50 157 GLU A O 1
ATOM 1224 N N . CYS A 1 158 ? 9.497 7.977 -14.299 1.00 88.69 158 CYS A N 1
ATOM 1225 C CA . CYS A 1 158 ? 9.875 7.250 -15.504 1.00 88.69 158 CYS A CA 1
ATOM 1226 C C . CYS A 1 158 ? 8.642 6.582 -16.137 1.00 88.69 158 CYS A C 1
ATOM 1228 O O . CYS A 1 158 ? 8.060 5.712 -15.481 1.00 88.69 158 CYS A O 1
ATOM 1230 N N . PRO A 1 159 ? 8.323 6.857 -17.421 1.00 91.06 159 PRO A N 1
ATOM 1231 C CA . PRO A 1 159 ? 7.167 6.272 -18.110 1.00 91.06 159 PRO A CA 1
ATOM 1232 C C . PRO A 1 159 ? 7.116 4.745 -18.020 1.00 91.06 159 PRO A C 1
ATOM 1234 O O . PRO A 1 159 ? 6.066 4.158 -17.806 1.00 91.06 159 PRO A O 1
ATOM 1237 N N . VAL A 1 160 ? 8.282 4.092 -18.083 1.00 91.25 160 VAL A N 1
ATOM 1238 C CA . VAL A 1 160 ? 8.392 2.627 -18.022 1.00 91.25 160 VAL A CA 1
ATOM 1239 C C . VAL A 1 160 ? 7.808 2.059 -16.734 1.00 91.25 160 VAL A C 1
ATOM 1241 O O . VAL A 1 160 ? 7.090 1.064 -16.779 1.00 91.25 160 VAL A O 1
ATOM 1244 N N . LEU A 1 161 ? 8.129 2.666 -15.589 1.00 91.88 161 LEU A N 1
ATOM 1245 C CA . LEU A 1 161 ? 7.614 2.192 -14.310 1.00 91.88 161 LEU A CA 1
ATOM 1246 C C . LEU A 1 161 ? 6.219 2.757 -14.050 1.00 91.88 161 LEU A C 1
ATOM 1248 O O . LEU A 1 161 ? 5.340 1.996 -13.668 1.00 91.88 161 LEU A O 1
ATOM 1252 N N . SER A 1 162 ? 5.994 4.053 -14.283 1.00 92.75 162 SER A N 1
ATOM 1253 C CA . SER A 1 162 ? 4.717 4.702 -13.974 1.00 92.75 162 SER A CA 1
ATOM 1254 C C . SER A 1 162 ? 3.545 4.140 -14.781 1.00 92.75 162 SER A C 1
ATOM 1256 O O . SER A 1 162 ? 2.425 4.116 -14.282 1.00 92.75 162 SER A O 1
ATOM 1258 N N . GLU A 1 163 ? 3.784 3.664 -16.001 1.00 93.62 163 GLU A N 1
ATOM 1259 C CA . GLU A 1 163 ? 2.753 3.040 -16.841 1.00 93.62 163 GLU A CA 1
ATOM 1260 C C . GLU A 1 163 ? 2.618 1.532 -16.596 1.00 93.62 163 GLU A C 1
ATOM 1262 O O . GLU A 1 163 ? 1.703 0.909 -17.129 1.00 93.62 163 GLU A O 1
ATOM 1267 N N . THR A 1 164 ? 3.494 0.920 -15.787 1.00 94.00 164 THR A N 1
ATOM 1268 C CA . THR A 1 164 ? 3.350 -0.503 -15.467 1.00 94.00 164 THR A CA 1
ATOM 1269 C C . THR A 1 164 ? 2.073 -0.726 -14.659 1.00 94.00 164 THR A C 1
ATOM 1271 O O . THR A 1 164 ? 1.851 -0.067 -13.643 1.00 94.00 164 THR A O 1
ATOM 1274 N N . ALA A 1 165 ? 1.268 -1.699 -15.079 1.00 94.44 165 ALA A N 1
ATOM 1275 C CA . ALA A 1 165 ? 0.108 -2.168 -14.338 1.00 94.44 165 ALA A CA 1
ATOM 1276 C C . ALA A 1 165 ? 0.508 -3.067 -13.154 1.00 94.44 165 ALA A C 1
ATOM 1278 O O . ALA A 1 165 ? 1.273 -4.023 -13.295 1.00 94.44 165 ALA A O 1
ATOM 1279 N N . LEU A 1 166 ? -0.056 -2.771 -11.991 1.00 94.25 166 LEU A N 1
ATOM 1280 C CA . LEU A 1 166 ? -0.208 -3.688 -10.873 1.00 94.25 166 LEU A CA 1
ATOM 1281 C C . LEU A 1 166 ? -1.442 -4.552 -11.136 1.00 94.25 166 LEU A C 1
ATOM 1283 O O . LEU A 1 166 ? -2.474 -4.005 -11.513 1.00 94.25 166 LEU A O 1
ATOM 1287 N N . SER A 1 167 ? -1.360 -5.862 -10.919 1.00 93.62 167 SER A N 1
ATOM 1288 C CA . SER A 1 167 ? -2.480 -6.789 -11.137 1.00 93.62 167 SER A CA 1
ATOM 1289 C C . SER A 1 167 ? -3.033 -7.289 -9.806 1.00 93.62 167 SER A C 1
ATOM 1291 O O . SER A 1 167 ? -2.264 -7.610 -8.902 1.00 93.62 167 SER A O 1
ATOM 1293 N N . ALA A 1 168 ? -4.357 -7.358 -9.672 1.00 92.94 168 ALA A N 1
ATOM 1294 C CA . ALA A 1 168 ? -5.003 -7.890 -8.476 1.00 92.94 168 ALA A CA 1
ATOM 1295 C C . ALA A 1 168 ? -4.718 -9.397 -8.332 1.00 92.94 168 ALA A C 1
ATOM 1297 O O . ALA A 1 168 ? -5.165 -10.208 -9.141 1.00 92.94 168 ALA A O 1
ATOM 1298 N N . GLU A 1 169 ? -3.976 -9.780 -7.292 1.00 92.88 169 GLU A N 1
ATOM 1299 C CA . GLU A 1 169 ? -3.576 -11.176 -7.055 1.00 92.88 169 GLU A CA 1
ATOM 1300 C C . GLU A 1 169 ? -4.395 -11.840 -5.946 1.00 92.88 169 GLU A C 1
ATOM 1302 O O . GLU A 1 169 ? -4.685 -13.038 -6.015 1.00 92.88 169 GLU A O 1
ATOM 1307 N N . ALA A 1 170 ? -4.820 -11.065 -4.947 1.00 93.50 170 ALA A N 1
ATOM 1308 C CA . ALA A 1 170 ? -5.665 -11.536 -3.857 1.00 93.50 170 ALA A CA 1
ATOM 1309 C C . ALA A 1 170 ? -6.742 -10.502 -3.514 1.00 93.50 170 ALA A C 1
ATOM 1311 O O . ALA A 1 170 ? -6.484 -9.298 -3.510 1.00 93.50 170 ALA A O 1
ATOM 1312 N N . CYS A 1 171 ? -7.945 -10.987 -3.209 1.00 93.25 171 CYS A N 1
ATOM 1313 C CA . CYS A 1 171 ? -9.082 -10.188 -2.771 1.00 93.25 171 CYS A CA 1
ATOM 1314 C C . CYS A 1 171 ? -9.897 -11.002 -1.759 1.00 93.25 171 CYS A C 1
ATOM 1316 O O . CYS A 1 171 ? -10.206 -12.164 -2.018 1.00 93.25 171 CYS A O 1
ATOM 1318 N N . ILE A 1 172 ? -10.231 -10.398 -0.620 1.00 93.44 172 ILE A N 1
ATOM 1319 C CA . ILE A 1 172 ? -11.062 -10.992 0.434 1.00 93.44 172 ILE A CA 1
ATOM 1320 C C . ILE A 1 172 ? -12.205 -10.021 0.756 1.00 93.44 172 ILE A C 1
ATOM 1322 O O . ILE A 1 172 ? -11.987 -8.811 0.794 1.00 93.44 172 ILE A O 1
ATOM 1326 N N . GLY A 1 173 ? -13.412 -10.542 1.011 1.00 88.31 173 GLY A N 1
ATOM 1327 C CA . GLY A 1 173 ? -14.553 -9.757 1.514 1.00 88.31 173 GLY A CA 1
ATOM 1328 C C . GLY A 1 173 ? -15.419 -9.052 0.458 1.00 88.31 173 GLY A C 1
ATOM 1329 O O . GLY A 1 173 ? -16.203 -8.168 0.810 1.00 88.31 173 GLY A O 1
ATOM 1330 N N . HIS A 1 174 ? -15.296 -9.424 -0.819 1.00 77.44 174 HIS A N 1
ATOM 1331 C CA . HIS A 1 174 ? -16.069 -8.848 -1.925 1.00 77.44 174 HIS A CA 1
ATOM 1332 C C . HIS A 1 174 ? -17.152 -9.823 -2.414 1.00 77.44 174 HIS A C 1
ATOM 1334 O O . HIS A 1 174 ? -16.825 -10.926 -2.842 1.00 77.44 174 HIS A O 1
ATOM 1340 N N . GLU A 1 175 ? -18.428 -9.425 -2.351 1.00 68.44 175 GLU A N 1
ATOM 1341 C CA . GLU A 1 175 ? -19.563 -10.262 -2.794 1.00 68.44 175 GLU A CA 1
ATOM 1342 C C . GLU A 1 175 ? -20.061 -9.917 -4.214 1.00 68.44 175 GLU A C 1
ATOM 1344 O O . GLU A 1 175 ? -20.651 -10.773 -4.864 1.00 68.44 175 GLU A O 1
ATOM 1349 N N . GLU A 1 176 ? -19.776 -8.718 -4.743 1.00 56.16 176 GLU A N 1
ATOM 1350 C CA . GLU A 1 176 ? -20.206 -8.277 -6.086 1.00 56.16 176 GLU A CA 1
ATOM 1351 C C . GLU A 1 176 ? -19.050 -7.522 -6.790 1.00 56.16 176 GLU A C 1
ATOM 1353 O O . GLU A 1 176 ? -18.617 -6.495 -6.288 1.00 56.16 176 GLU A O 1
ATOM 1358 N N . GLU A 1 177 ? -18.474 -8.069 -7.870 1.00 54.81 177 GLU A N 1
ATOM 1359 C CA . GLU A 1 177 ? -17.250 -7.650 -8.616 1.00 54.81 177 GLU A CA 1
ATOM 1360 C C . GLU A 1 177 ? -17.130 -6.157 -9.052 1.00 54.81 177 GLU A C 1
ATOM 1362 O O . GLU A 1 177 ? -18.138 -5.461 -9.147 1.00 54.81 177 GLU A O 1
ATOM 1367 N N . PRO A 1 178 ? -15.959 -5.691 -9.556 1.00 54.91 178 PRO A N 1
ATOM 1368 C CA . PRO A 1 178 ? -14.616 -5.835 -9.006 1.00 54.91 178 PRO A CA 1
ATOM 1369 C C . PRO A 1 178 ? -13.955 -4.443 -8.862 1.00 54.91 178 PRO A C 1
ATOM 1371 O O . PRO A 1 178 ? -14.216 -3.506 -9.621 1.00 54.91 178 PRO A O 1
ATOM 1374 N N . TYR A 1 179 ? -13.012 -4.293 -7.936 1.00 63.34 179 TYR A N 1
ATOM 1375 C CA . TYR A 1 179 ? -12.021 -3.229 -8.107 1.00 63.34 179 TYR A CA 1
ATOM 1376 C C . TYR A 1 179 ? -11.335 -3.412 -9.465 1.00 63.34 179 TYR A C 1
ATOM 1378 O O . TYR A 1 179 ? -11.279 -4.530 -9.977 1.00 63.34 179 TYR A O 1
ATOM 1386 N N . ALA A 1 180 ? -10.799 -2.334 -10.044 1.00 65.19 180 ALA A N 1
ATOM 1387 C CA . ALA A 1 180 ? -10.048 -2.449 -11.288 1.00 65.19 180 ALA A CA 1
ATOM 1388 C C . ALA A 1 180 ? -9.023 -3.593 -11.172 1.00 65.19 180 ALA A C 1
ATOM 1390 O O . ALA A 1 180 ? -8.189 -3.592 -10.257 1.00 65.19 180 ALA A O 1
ATOM 1391 N N . GLU A 1 181 ? -9.123 -4.574 -12.081 1.00 78.75 181 GLU A N 1
ATOM 1392 C CA . GLU A 1 181 ? -8.210 -5.726 -12.136 1.00 78.75 181 GLU A CA 1
ATOM 1393 C C . GLU A 1 181 ? -6.754 -5.259 -12.208 1.00 78.75 181 GLU A C 1
ATOM 1395 O O . GLU A 1 181 ? -5.844 -5.932 -11.717 1.00 78.75 181 GLU A O 1
ATOM 1400 N N . GLU A 1 182 ? -6.555 -4.069 -12.781 1.00 86.69 182 GLU A N 1
ATOM 1401 C CA . GLU A 1 182 ? -5.265 -3.436 -12.936 1.00 86.69 182 GLU A CA 1
ATOM 1402 C C . GLU A 1 182 ? -5.249 -1.984 -12.444 1.00 86.69 182 GLU A C 1
ATOM 1404 O O . GLU A 1 182 ? -6.194 -1.216 -12.636 1.00 86.69 182 GLU A O 1
ATOM 1409 N N . MET A 1 183 ? -4.130 -1.589 -11.836 1.00 90.38 183 MET A N 1
ATOM 1410 C CA . MET A 1 183 ? -3.856 -0.214 -11.419 1.00 90.38 183 MET A CA 1
ATOM 1411 C C . MET A 1 183 ? -2.441 0.175 -11.832 1.00 90.38 183 MET A C 1
ATOM 1413 O O . MET A 1 183 ? -1.488 -0.509 -11.483 1.00 90.38 183 MET A O 1
ATOM 1417 N N . ALA A 1 184 ? -2.265 1.279 -12.555 1.00 93.25 184 ALA A N 1
ATOM 1418 C CA . ALA A 1 184 ? -0.923 1.733 -12.918 1.00 93.25 184 ALA A CA 1
ATOM 1419 C C . ALA A 1 184 ? -0.121 2.151 -11.672 1.00 93.25 184 ALA A C 1
ATOM 1421 O O . ALA A 1 184 ? -0.634 2.870 -10.816 1.00 93.25 184 ALA A O 1
ATOM 1422 N N . VAL A 1 185 ? 1.161 1.787 -11.599 1.00 93.62 185 VAL A N 1
ATOM 1423 C CA . VAL A 1 185 ? 2.081 2.199 -10.518 1.00 93.62 185 VAL A CA 1
ATOM 1424 C C . VAL A 1 185 ? 2.155 3.726 -10.394 1.00 93.62 185 VAL A C 1
ATOM 1426 O O . VAL A 1 185 ? 2.247 4.269 -9.295 1.00 93.62 185 VAL A O 1
ATOM 1429 N N . GLY A 1 186 ? 2.094 4.430 -11.524 1.00 92.25 186 GLY A N 1
ATOM 1430 C CA . GLY A 1 186 ? 2.092 5.888 -11.605 1.00 92.25 186 GLY A CA 1
ATOM 1431 C C . GLY A 1 186 ? 0.750 6.543 -11.296 1.00 92.25 186 GLY A C 1
ATOM 1432 O O . GLY A 1 186 ? 0.680 7.772 -11.332 1.00 92.25 186 GLY A O 1
ATOM 1433 N N . ASN A 1 187 ? -0.301 5.768 -10.992 1.00 91.88 187 ASN A N 1
ATOM 1434 C CA . ASN A 1 187 ? -1.549 6.318 -10.474 1.00 91.88 187 ASN A CA 1
ATOM 1435 C C . ASN A 1 187 ? -1.226 7.245 -9.284 1.00 91.88 187 ASN A C 1
ATOM 1437 O O . ASN A 1 187 ? -0.410 6.858 -8.441 1.00 91.88 187 ASN A O 1
ATOM 1441 N N . PRO A 1 188 ? -1.828 8.446 -9.187 1.00 90.06 188 PRO A N 1
ATOM 1442 C CA . PRO A 1 188 ? -1.522 9.397 -8.121 1.00 90.06 188 PRO A CA 1
ATOM 1443 C C . PRO A 1 188 ? -1.554 8.791 -6.713 1.00 90.06 188 PRO A C 1
ATOM 1445 O O . PRO A 1 188 ? -0.682 9.113 -5.906 1.00 90.06 188 PRO A O 1
ATOM 1448 N N . LEU A 1 189 ? -2.476 7.860 -6.441 1.00 88.44 189 LEU A N 1
ATOM 1449 C CA . LEU A 1 189 ? -2.547 7.155 -5.163 1.00 88.44 189 LEU A CA 1
ATOM 1450 C C . LEU A 1 189 ? -1.392 6.191 -4.949 1.00 88.44 189 LEU A C 1
ATOM 1452 O O . LEU A 1 189 ? -0.711 6.290 -3.931 1.00 88.44 189 LEU A O 1
ATOM 1456 N N . CYS A 1 190 ? -1.130 5.294 -5.904 1.00 91.75 190 CYS A N 1
ATOM 1457 C CA . CYS A 1 190 ? 0.015 4.386 -5.821 1.00 91.75 190 CYS A CA 1
ATOM 1458 C C . CYS A 1 190 ? 1.319 5.162 -5.672 1.00 91.75 190 CYS A C 1
ATOM 1460 O O . CYS A 1 190 ? 2.133 4.846 -4.809 1.00 91.75 190 CYS A O 1
ATOM 1462 N N . LYS A 1 191 ? 1.496 6.217 -6.470 1.00 92.88 191 LYS A N 1
ATOM 1463 C CA . LYS A 1 191 ? 2.678 7.070 -6.421 1.00 92.88 191 LYS A CA 1
ATOM 1464 C C . LYS A 1 191 ? 2.845 7.731 -5.064 1.00 92.88 191 LYS A C 1
ATOM 1466 O O . LYS A 1 191 ? 3.921 7.638 -4.481 1.00 92.88 191 LYS A O 1
ATOM 1471 N N . LYS A 1 192 ? 1.797 8.364 -4.541 1.00 92.44 192 LYS A N 1
ATOM 1472 C CA . LYS A 1 192 ? 1.837 9.015 -3.229 1.00 92.44 192 LYS A CA 1
ATOM 1473 C C . LYS A 1 192 ? 2.121 8.009 -2.110 1.00 92.44 192 LYS A C 1
ATOM 1475 O O . LYS A 1 192 ? 2.978 8.268 -1.271 1.00 92.44 192 LYS A O 1
ATOM 1480 N N . LEU A 1 193 ? 1.467 6.850 -2.142 1.00 93.38 193 LEU A N 1
ATOM 1481 C CA . LEU A 1 193 ? 1.624 5.786 -1.155 1.00 93.38 193 LEU A CA 1
ATOM 1482 C C . LEU A 1 193 ? 3.036 5.183 -1.146 1.00 93.38 193 LEU A C 1
ATOM 1484 O O . LEU A 1 193 ? 3.642 5.051 -0.086 1.00 93.38 193 LEU A O 1
ATOM 1488 N N . LEU A 1 194 ? 3.573 4.834 -2.318 1.00 92.56 194 LEU A N 1
ATOM 1489 C CA . LEU A 1 194 ? 4.886 4.191 -2.453 1.00 92.56 194 LEU A CA 1
ATOM 1490 C C . LEU A 1 194 ? 6.051 5.135 -2.118 1.00 92.56 194 LEU A C 1
ATOM 1492 O O . LEU A 1 194 ? 7.136 4.669 -1.777 1.00 92.56 194 LEU A O 1
ATOM 1496 N N . LEU A 1 195 ? 5.839 6.452 -2.205 1.00 91.69 195 LEU A N 1
ATOM 1497 C CA . LEU A 1 195 ? 6.838 7.467 -1.856 1.00 91.69 195 LEU A CA 1
ATOM 1498 C C . LEU A 1 195 ? 6.782 7.906 -0.384 1.00 91.69 195 LEU A C 1
ATOM 1500 O O . LEU A 1 195 ? 7.635 8.680 0.053 1.00 91.69 195 LEU A O 1
ATOM 1504 N N . ARG A 1 196 ? 5.803 7.432 0.393 1.00 91.38 196 ARG A N 1
ATOM 1505 C CA . ARG A 1 196 ? 5.636 7.808 1.801 1.00 91.38 196 ARG A CA 1
ATOM 1506 C C . ARG A 1 196 ? 6.510 7.016 2.762 1.00 91.38 196 ARG A C 1
ATOM 1508 O O . ARG A 1 196 ? 6.978 5.922 2.463 1.00 91.38 196 ARG A O 1
ATOM 1515 N N . ARG A 1 197 ? 6.720 7.597 3.949 1.00 89.44 197 ARG A N 1
ATOM 1516 C CA . ARG A 1 197 ? 7.454 6.987 5.064 1.00 89.44 197 ARG A CA 1
ATOM 1517 C C . ARG A 1 197 ? 6.715 7.225 6.389 1.00 89.44 197 ARG A C 1
ATOM 1519 O O . ARG A 1 197 ? 6.694 8.367 6.841 1.00 89.44 197 ARG A O 1
ATOM 1526 N N . PRO A 1 198 ? 6.145 6.180 7.023 1.00 90.81 198 PRO A N 1
ATOM 1527 C CA . PRO A 1 198 ? 5.966 4.816 6.498 1.00 90.81 198 PRO A CA 1
ATOM 1528 C C . PRO A 1 198 ? 5.071 4.790 5.246 1.00 90.81 198 PRO A C 1
ATOM 1530 O O . PRO A 1 198 ? 4.321 5.735 5.015 1.00 90.81 198 PRO A O 1
ATOM 1533 N N . SER A 1 199 ? 5.153 3.729 4.435 1.00 93.12 199 SER A N 1
ATOM 1534 C CA . SER A 1 199 ? 4.373 3.553 3.194 1.00 93.12 199 SER A CA 1
ATOM 1535 C C . SER A 1 199 ? 2.901 3.227 3.482 1.00 93.12 199 SER A C 1
ATOM 1537 O O . SER A 1 199 ? 2.381 2.208 3.042 1.00 93.12 199 SER A O 1
ATOM 1539 N N . ILE A 1 200 ? 2.236 4.073 4.262 1.00 94.38 200 ILE A N 1
ATOM 1540 C CA . ILE A 1 200 ? 0.826 3.979 4.636 1.00 94.38 200 ILE A CA 1
ATOM 1541 C C . ILE A 1 200 ? 0.122 5.276 4.250 1.00 94.38 200 ILE A C 1
ATOM 1543 O O . ILE A 1 200 ? 0.697 6.365 4.311 1.00 94.38 200 ILE A O 1
ATOM 1547 N N . SER A 1 201 ? -1.123 5.175 3.808 1.00 94.62 201 SER A N 1
ATOM 1548 C CA . SER A 1 201 ? -1.996 6.329 3.594 1.00 94.62 201 SER A CA 1
ATOM 1549 C C . SER A 1 201 ? -3.405 5.970 4.022 1.00 94.62 201 SER A C 1
ATOM 1551 O O . SER A 1 201 ? -3.870 4.868 3.743 1.00 94.62 201 SER A O 1
ATOM 1553 N N . VAL A 1 202 ? -4.060 6.890 4.720 1.00 94.88 202 VAL A N 1
ATOM 1554 C CA . VAL A 1 202 ? -5.404 6.693 5.255 1.00 94.88 202 VAL A CA 1
ATOM 1555 C C . VAL A 1 202 ? -6.294 7.766 4.662 1.00 94.88 202 VAL A C 1
ATOM 1557 O O . VAL A 1 202 ? -6.009 8.956 4.801 1.00 94.88 202 VAL A O 1
ATOM 1560 N N . TYR A 1 203 ? -7.353 7.331 3.997 1.00 94.25 203 TYR A N 1
ATOM 1561 C CA . TYR A 1 203 ? -8.319 8.197 3.349 1.00 94.25 203 TYR A CA 1
ATOM 1562 C C . TYR A 1 203 ? -9.688 8.007 3.981 1.00 94.25 203 TYR A C 1
ATOM 1564 O O . TYR A 1 203 ? -10.103 6.881 4.246 1.00 94.25 203 TYR A O 1
ATOM 1572 N N . HIS A 1 204 ? -10.397 9.103 4.189 1.00 93.88 204 HIS A N 1
ATOM 1573 C CA . HIS A 1 204 ? -11.757 9.134 4.694 1.00 93.88 204 HIS A CA 1
ATOM 1574 C C . HIS A 1 204 ? -12.649 9.741 3.630 1.00 93.88 204 HIS A C 1
ATOM 1576 O O . HIS A 1 204 ? -12.346 10.816 3.110 1.00 93.88 204 HIS A O 1
ATOM 1582 N N . SER A 1 205 ? -13.744 9.062 3.325 1.00 92.00 205 SER A N 1
ATOM 1583 C CA . SER A 1 205 ? -14.740 9.558 2.384 1.00 92.00 205 SER A CA 1
ATOM 1584 C C . SER A 1 205 ? -15.992 9.951 3.149 1.00 92.00 205 SER A C 1
ATOM 1586 O O . SER A 1 205 ? -16.465 9.179 3.983 1.00 92.00 205 SER A O 1
ATOM 1588 N N . PHE A 1 206 ? -16.549 11.118 2.844 1.00 91.94 206 PHE A N 1
ATOM 1589 C CA . PHE A 1 206 ? -17.799 11.607 3.412 1.00 91.94 206 PHE A CA 1
ATOM 1590 C C . PHE A 1 206 ? -18.799 11.873 2.281 1.00 91.94 206 PHE A C 1
ATOM 1592 O O . PHE A 1 206 ? -18.460 12.560 1.314 1.00 91.94 206 PHE A O 1
ATOM 1599 N N . PRO A 1 207 ? -20.030 11.342 2.365 1.00 91.19 207 PRO A N 1
ATOM 1600 C CA . PRO A 1 207 ? -21.071 11.682 1.407 1.00 91.19 207 PRO A CA 1
ATOM 1601 C C . PRO A 1 207 ? -21.419 13.171 1.536 1.00 91.19 207 PRO A C 1
ATOM 1603 O O . PRO A 1 207 ? -21.692 13.657 2.635 1.00 91.19 207 PRO A O 1
ATOM 1606 N N . SER A 1 208 ? -21.424 13.891 0.415 1.00 90.94 208 SER A N 1
ATOM 1607 C CA . SER A 1 208 ? -21.754 15.318 0.350 1.00 90.94 208 SER A CA 1
ATOM 1608 C C . SER A 1 208 ? -22.891 15.578 -0.643 1.00 90.94 208 SER A C 1
ATOM 1610 O O . SER A 1 208 ? -23.306 14.699 -1.405 1.00 90.94 208 SER A O 1
ATOM 1612 N N . ASN A 1 209 ? -23.453 16.792 -0.626 1.00 87.75 209 ASN A N 1
ATOM 1613 C CA . ASN A 1 209 ? -24.550 17.172 -1.520 1.00 87.75 209 ASN A CA 1
ATOM 1614 C C . ASN A 1 209 ? -24.066 17.222 -2.980 1.00 87.75 209 ASN A C 1
ATOM 1616 O O . ASN A 1 209 ? -23.651 18.270 -3.468 1.00 87.75 209 ASN A O 1
ATOM 1620 N N . GLY A 1 210 ? -24.155 16.091 -3.681 1.00 84.12 210 GLY A N 1
ATOM 1621 C CA . GLY A 1 210 ? -23.768 15.962 -5.087 1.00 84.12 210 GLY A CA 1
ATOM 1622 C C . GLY A 1 210 ? -22.456 15.216 -5.333 1.00 84.12 210 GLY A C 1
ATOM 1623 O O . GLY A 1 210 ? -21.970 15.246 -6.461 1.00 84.12 210 GLY A O 1
ATOM 1624 N N . GLY A 1 211 ? -21.890 14.538 -4.329 1.00 87.38 211 GLY A N 1
ATOM 1625 C CA . GLY A 1 211 ? -20.678 13.749 -4.521 1.00 87.38 211 GLY A CA 1
ATOM 1626 C C . GLY A 1 211 ? -20.130 13.125 -3.243 1.00 87.38 211 GLY A C 1
ATOM 1627 O O . GLY A 1 211 ? -20.862 12.824 -2.300 1.00 87.38 211 GLY A O 1
ATOM 1628 N N . VAL A 1 212 ? -18.819 12.911 -3.250 1.00 88.75 212 VAL A N 1
ATOM 1629 C CA . VAL A 1 212 ? -18.052 12.380 -2.127 1.00 88.75 212 VAL A CA 1
ATOM 1630 C C . VAL A 1 212 ? -16.891 13.333 -1.881 1.00 88.75 212 VAL A C 1
ATOM 1632 O O . VAL A 1 212 ? -16.106 13.595 -2.792 1.00 88.75 212 VAL A O 1
ATOM 1635 N N . GLU A 1 213 ? -16.794 13.856 -0.664 1.00 91.56 213 GLU A N 1
ATOM 1636 C CA . GLU A 1 213 ? -15.625 14.600 -0.196 1.00 91.56 213 GLU A CA 1
ATOM 1637 C C . GLU A 1 213 ? -14.617 13.605 0.371 1.00 91.56 213 GLU A C 1
ATOM 1639 O O . GLU A 1 213 ? -14.981 12.719 1.147 1.00 91.56 213 GLU A O 1
ATOM 1644 N N . ALA A 1 214 ? -13.355 13.726 -0.030 1.00 91.75 214 ALA A N 1
ATOM 1645 C CA . ALA A 1 214 ? -12.304 12.823 0.404 1.00 91.75 214 ALA A CA 1
ATOM 1646 C C . ALA A 1 214 ? -11.197 13.588 1.125 1.00 91.75 214 ALA A C 1
ATOM 1648 O O . ALA A 1 214 ? -10.704 14.614 0.652 1.00 91.75 214 ALA A O 1
ATOM 1649 N N . TYR A 1 215 ? -10.793 13.047 2.266 1.00 94.31 215 TYR A N 1
ATOM 1650 C CA . TYR A 1 215 ? -9.763 13.613 3.114 1.00 94.31 215 TYR A CA 1
ATOM 1651 C C . TYR A 1 215 ? -8.706 12.575 3.409 1.00 94.31 215 TYR A C 1
ATOM 1653 O O . TYR A 1 215 ? -8.994 11.404 3.618 1.00 94.31 215 TYR A O 1
ATOM 1661 N N . GLU A 1 216 ? -7.471 13.021 3.493 1.00 94.81 216 GLU A N 1
ATOM 1662 C CA . GLU A 1 216 ? -6.359 12.217 3.936 1.00 94.81 216 GLU A CA 1
ATOM 1663 C C . GLU A 1 216 ? -6.014 12.539 5.389 1.00 94.81 216 GLU A C 1
ATOM 1665 O O . GLU A 1 216 ? -5.803 13.701 5.751 1.00 94.81 216 GLU A O 1
ATOM 1670 N N . GLN A 1 217 ? -5.893 11.505 6.216 1.00 95.12 217 GLN A N 1
ATOM 1671 C CA . GLN A 1 217 ? -5.350 11.649 7.559 1.00 95.12 217 GLN A CA 1
ATOM 1672 C C . GLN A 1 217 ? -3.826 11.779 7.482 1.00 95.12 217 GLN A C 1
ATOM 1674 O O . GLN A 1 217 ? -3.118 10.872 7.045 1.00 95.12 217 GLN A O 1
ATOM 1679 N N . THR A 1 218 ? -3.320 12.933 7.917 1.00 94.12 218 THR A N 1
ATOM 1680 C CA . THR A 1 218 ? -1.886 13.282 7.861 1.00 94.12 218 THR A CA 1
ATOM 1681 C C . THR A 1 218 ? -1.210 13.276 9.231 1.00 94.12 218 THR A C 1
ATOM 1683 O O . THR A 1 218 ? 0.016 13.342 9.306 1.00 94.12 218 THR A O 1
ATOM 1686 N N . ALA A 1 219 ? -1.992 13.162 10.308 1.00 93.62 219 ALA A N 1
ATOM 1687 C CA . ALA A 1 219 ? -1.509 12.990 11.672 1.00 93.62 219 ALA A CA 1
ATOM 1688 C C . ALA A 1 219 ? -2.218 11.807 12.342 1.00 93.62 219 ALA A C 1
ATOM 1690 O O . ALA A 1 219 ? -3.432 11.636 12.205 1.00 93.62 219 ALA A O 1
ATOM 1691 N N . TRP A 1 220 ? -1.457 10.996 13.073 1.00 92.75 220 TRP A N 1
ATOM 1692 C CA . TRP A 1 220 ? -1.964 9.819 13.777 1.00 92.75 220 TRP A CA 1
ATOM 1693 C C . TRP A 1 220 ? -2.483 10.201 15.158 1.00 92.75 220 TRP A C 1
ATOM 1695 O O . TRP A 1 220 ? -1.929 11.085 15.813 1.00 92.75 220 TRP A O 1
ATOM 1705 N N . LEU A 1 221 ? -3.540 9.528 15.608 1.00 91.06 221 LEU A N 1
ATOM 1706 C CA . LEU A 1 221 ? -4.036 9.730 16.964 1.00 91.06 221 LEU A CA 1
ATOM 1707 C C . LEU A 1 221 ? -3.050 9.115 17.962 1.00 91.06 221 LEU A C 1
ATOM 1709 O O . LEU A 1 221 ? -2.699 7.935 17.857 1.00 91.06 221 LEU A O 1
ATOM 1713 N N . THR A 1 222 ? -2.617 9.892 18.952 1.00 88.44 222 THR A N 1
ATOM 1714 C CA . THR A 1 222 ? -1.910 9.322 20.103 1.00 88.44 222 THR A CA 1
ATOM 1715 C C . THR A 1 222 ? -2.928 8.608 20.990 1.00 88.44 222 THR A C 1
ATOM 1717 O O . THR A 1 222 ? -4.087 9.017 21.064 1.00 88.44 222 THR A O 1
ATOM 1720 N N . GLN A 1 223 ? -2.519 7.537 21.680 1.00 74.06 223 GLN A N 1
ATOM 1721 C CA . GLN A 1 223 ? -3.438 6.740 22.513 1.00 74.06 223 GLN A CA 1
ATOM 1722 C C . GLN A 1 223 ? -4.187 7.571 23.567 1.00 74.06 223 GLN A C 1
ATOM 1724 O O . GLN A 1 223 ? -5.279 7.187 23.983 1.00 74.06 223 GLN A O 1
ATOM 1729 N N . ASP A 1 224 ? -3.620 8.707 23.975 1.00 75.94 224 ASP A N 1
ATOM 1730 C CA . ASP A 1 224 ? -4.162 9.585 25.010 1.00 75.94 224 ASP A CA 1
ATOM 1731 C C . ASP A 1 224 ? -4.854 10.843 24.475 1.00 75.94 224 ASP A C 1
ATOM 1733 O O . ASP A 1 224 ? -5.519 11.537 25.248 1.00 75.94 224 ASP A O 1
ATOM 1737 N N . ALA A 1 225 ? -4.735 11.150 23.179 1.00 74.19 225 ALA A N 1
ATOM 1738 C CA . ALA A 1 225 ? -5.345 12.344 22.613 1.00 74.19 225 ALA A CA 1
ATOM 1739 C C . ALA A 1 225 ? -6.849 12.153 22.392 1.00 74.19 225 ALA A C 1
ATOM 1741 O O . ALA A 1 225 ? -7.298 11.352 21.575 1.00 74.19 225 ALA A O 1
ATOM 1742 N N . HIS A 1 226 ? -7.633 12.976 23.083 1.00 69.44 226 HIS A N 1
ATOM 1743 C CA . HIS A 1 226 ? -9.017 13.259 22.728 1.00 69.44 226 HIS A CA 1
ATOM 1744 C C . HIS A 1 226 ? -9.023 14.422 21.734 1.00 69.44 226 HIS A C 1
ATOM 1746 O O . HIS A 1 226 ? -9.151 15.580 22.127 1.00 69.44 226 HIS A O 1
ATOM 1752 N N . GLY A 1 227 ? -8.805 14.125 20.458 1.00 78.38 227 GLY A N 1
ATOM 1753 C CA . GLY A 1 227 ? -8.824 15.130 19.404 1.00 78.38 227 GLY A CA 1
ATOM 1754 C C . GLY A 1 227 ? -9.181 14.519 18.063 1.00 78.38 227 GLY A C 1
ATOM 1755 O O . GLY A 1 227 ? -8.927 13.339 17.828 1.00 78.38 227 GLY A O 1
ATOM 1756 N N . ASP A 1 228 ? -9.769 15.337 17.198 1.00 86.31 228 ASP A N 1
ATOM 1757 C CA . ASP A 1 228 ? -9.966 14.971 15.803 1.00 86.31 228 ASP A CA 1
ATOM 1758 C C . ASP A 1 228 ? -8.599 14.935 15.103 1.00 86.31 228 ASP A C 1
ATOM 1760 O O . ASP A 1 228 ? -7.746 15.797 15.363 1.00 86.31 228 ASP A O 1
ATOM 1764 N N . PRO A 1 229 ? -8.343 13.944 14.237 1.00 91.31 229 PRO A N 1
ATOM 1765 C CA . PRO A 1 229 ? -7.090 13.899 13.507 1.00 91.31 229 PRO A CA 1
ATOM 1766 C C . PRO A 1 229 ? -6.994 15.065 12.523 1.00 91.31 229 PRO A C 1
ATOM 1768 O O . PRO A 1 229 ? -7.992 15.622 12.065 1.00 91.31 229 PRO A O 1
ATOM 1771 N N . HIS A 1 230 ? -5.764 15.411 12.146 1.00 94.44 230 HIS A N 1
ATOM 1772 C CA . HIS A 1 230 ? -5.548 16.401 11.101 1.00 94.44 230 HIS A CA 1
ATOM 1773 C C . HIS A 1 230 ? -5.869 15.799 9.725 1.00 94.44 230 HIS A C 1
ATOM 1775 O O . HIS A 1 230 ? -5.159 14.908 9.238 1.00 94.44 230 HIS A O 1
ATOM 1781 N N . LEU A 1 231 ? -6.940 16.307 9.116 1.00 95.44 231 LEU A N 1
ATOM 1782 C CA . LEU A 1 231 ? -7.447 15.902 7.810 1.00 95.44 231 LEU A CA 1
ATOM 1783 C C . LEU A 1 231 ? -7.111 16.955 6.749 1.00 95.44 231 LEU A C 1
ATOM 1785 O O . LEU A 1 231 ? -7.326 18.147 6.959 1.00 95.44 231 LEU A O 1
ATOM 1789 N N . VAL A 1 232 ? -6.598 16.511 5.602 1.00 95.25 232 VAL A N 1
ATOM 1790 C CA . VAL A 1 232 ? -6.303 17.365 4.441 1.00 95.25 232 VAL A CA 1
ATOM 1791 C C . VAL A 1 232 ? -7.161 16.907 3.273 1.00 95.25 232 VAL A C 1
ATOM 1793 O O . VAL A 1 232 ? -7.162 15.725 2.949 1.00 95.25 232 VAL A O 1
ATOM 1796 N N . GLU A 1 233 ? -7.893 17.825 2.647 1.00 94.12 233 GLU A N 1
ATOM 1797 C CA . GLU A 1 233 ? -8.699 17.516 1.462 1.00 94.12 233 GLU A CA 1
ATOM 1798 C C . GLU A 1 233 ? -7.810 16.961 0.335 1.00 94.12 233 GLU A C 1
ATOM 1800 O O . GLU A 1 233 ? -6.774 17.545 0.001 1.00 94.12 233 GLU A O 1
ATOM 1805 N N . ASP A 1 234 ? -8.197 15.820 -0.238 1.00 89.38 234 ASP A N 1
ATOM 1806 C CA . ASP A 1 234 ? -7.449 15.148 -1.301 1.00 89.38 234 ASP A CA 1
ATOM 1807 C C . ASP A 1 234 ? -8.389 14.662 -2.409 1.00 89.38 234 ASP A C 1
ATOM 1809 O O . ASP A 1 234 ? -8.902 13.541 -2.393 1.00 89.38 234 ASP A O 1
ATOM 1813 N N . ALA A 1 235 ? -8.561 15.509 -3.426 1.00 78.38 235 ALA A N 1
ATOM 1814 C CA . ALA A 1 235 ? -9.341 15.196 -4.623 1.00 78.38 235 ALA A CA 1
ATOM 1815 C C . ALA A 1 235 ? -8.769 14.020 -5.445 1.00 78.38 235 ALA A C 1
ATOM 1817 O O . ALA A 1 235 ? -9.437 13.524 -6.351 1.00 78.38 235 ALA A O 1
ATOM 1818 N N . GLY A 1 236 ? -7.533 13.583 -5.166 1.00 70.75 236 GLY A N 1
ATOM 1819 C CA . GLY A 1 236 ? -6.893 12.439 -5.813 1.00 70.75 236 GLY A CA 1
ATOM 1820 C C . GLY A 1 236 ? -7.304 11.086 -5.232 1.00 70.75 236 GLY A C 1
ATOM 1821 O O . GLY A 1 236 ? -6.991 10.054 -5.831 1.00 70.75 236 GLY A O 1
ATOM 1822 N N . CYS A 1 2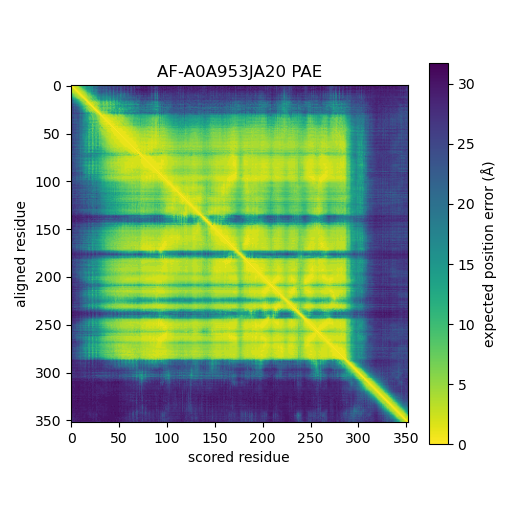37 ? -8.007 11.063 -4.095 1.00 67.62 237 CYS A N 1
ATOM 1823 C CA . CYS A 1 237 ? -8.563 9.834 -3.552 1.00 67.62 237 CYS A CA 1
ATOM 1824 C C . CYS A 1 237 ? -9.636 9.292 -4.494 1.00 67.62 237 CYS A C 1
ATOM 1826 O O . CYS A 1 237 ? -10.610 9.972 -4.809 1.00 67.62 237 CYS A O 1
ATOM 1828 N N . ILE A 1 238 ? -9.455 8.052 -4.959 1.00 60.62 238 ILE A N 1
ATOM 1829 C CA . ILE A 1 238 ? -10.450 7.348 -5.760 1.00 60.62 238 ILE A CA 1
ATOM 1830 C C . ILE A 1 238 ? -11.707 7.287 -4.892 1.00 60.62 238 ILE A C 1
ATOM 1832 O O . ILE A 1 238 ? -11.779 6.484 -3.958 1.00 60.62 238 ILE A O 1
ATOM 1836 N N . ALA A 1 239 ? -12.703 8.112 -5.209 1.00 55.28 239 ALA A N 1
ATOM 1837 C CA . ALA A 1 239 ? -14.063 8.028 -4.691 1.00 55.28 239 ALA A CA 1
ATOM 1838 C C . ALA A 1 239 ? -14.722 6.751 -5.244 1.00 55.28 239 ALA A C 1
ATOM 1840 O O . ALA A 1 239 ? -15.646 6.791 -6.044 1.00 55.28 239 ALA A O 1
ATOM 1841 N N . ALA A 1 240 ? -14.156 5.588 -4.914 1.00 52.66 240 ALA A N 1
ATOM 1842 C CA . ALA A 1 240 ? -14.500 4.329 -5.573 1.00 52.66 240 ALA A CA 1
ATOM 1843 C C . ALA A 1 240 ? -15.852 3.782 -5.120 1.00 52.66 240 ALA A C 1
ATOM 1845 O O . ALA A 1 240 ? -16.342 2.851 -5.734 1.00 52.66 240 ALA A O 1
ATOM 1846 N N . TYR A 1 241 ? -16.454 4.336 -4.067 1.00 59.72 241 TYR A N 1
ATOM 1847 C CA . TYR A 1 241 ? -17.786 3.923 -3.653 1.00 59.72 241 TYR A CA 1
ATOM 1848 C C . TYR A 1 241 ? -18.594 5.138 -3.218 1.00 59.72 241 TYR A C 1
ATOM 1850 O O . TYR A 1 241 ? -18.259 5.814 -2.248 1.00 59.72 241 TYR A O 1
ATOM 1858 N N . SER A 1 242 ? -19.673 5.386 -3.961 1.00 55.78 242 SER A N 1
ATOM 1859 C CA . SER A 1 242 ? -20.800 6.234 -3.569 1.00 55.78 242 SER A CA 1
ATOM 1860 C C . SER A 1 242 ? -21.639 5.499 -2.516 1.00 55.78 242 SER A C 1
ATOM 1862 O O . SER A 1 242 ? -22.854 5.345 -2.663 1.00 55.78 242 SER A O 1
ATOM 1864 N N . ASP A 1 243 ? -20.998 4.988 -1.469 1.00 63.88 243 ASP A N 1
ATOM 1865 C CA . ASP A 1 243 ? -21.755 4.508 -0.328 1.00 63.88 243 ASP A CA 1
ATOM 1866 C C . ASP A 1 243 ? -22.338 5.733 0.379 1.00 63.88 243 ASP A C 1
ATOM 1868 O O . ASP A 1 243 ? -21.675 6.749 0.579 1.00 63.88 243 ASP A O 1
ATOM 1872 N N . MET A 1 244 ? -23.612 5.646 0.757 1.00 78.56 244 MET A N 1
ATOM 1873 C CA . MET A 1 244 ? -24.340 6.721 1.447 1.00 78.56 244 MET A CA 1
ATOM 1874 C C . MET A 1 244 ? -23.827 6.961 2.883 1.00 78.56 244 MET A C 1
ATOM 1876 O O . MET A 1 244 ? -24.448 7.703 3.643 1.00 78.56 244 MET A O 1
ATOM 1880 N N . ALA A 1 245 ? -22.730 6.312 3.279 1.00 88.50 245 ALA A N 1
ATOM 1881 C CA . ALA A 1 245 ? -22.160 6.342 4.615 1.00 88.50 245 ALA A CA 1
ATOM 1882 C C . ALA A 1 245 ? -20.661 6.687 4.561 1.00 88.50 245 ALA A C 1
ATOM 1884 O O . ALA A 1 245 ? -19.973 6.257 3.633 1.00 88.50 245 ALA A O 1
ATOM 1885 N N . PRO A 1 246 ? -20.140 7.424 5.560 1.00 91.12 246 PRO A N 1
ATOM 1886 C CA . PRO A 1 246 ? -18.710 7.666 5.678 1.00 91.12 246 PRO A CA 1
ATOM 1887 C C . PRO A 1 246 ? -17.908 6.365 5.790 1.00 91.12 246 PRO A C 1
ATOM 1889 O O . PRO A 1 246 ? -18.289 5.468 6.545 1.00 91.12 246 PRO A O 1
ATOM 1892 N N . ASN A 1 247 ? -16.777 6.289 5.091 1.00 92.62 247 ASN A N 1
ATOM 1893 C CA . ASN A 1 247 ? -15.887 5.125 5.107 1.00 92.62 247 ASN A CA 1
ATOM 1894 C C . ASN A 1 247 ? -14.416 5.528 5.271 1.00 92.62 247 ASN A C 1
ATOM 1896 O O . ASN A 1 247 ? -14.042 6.679 5.033 1.00 92.62 247 ASN A O 1
ATOM 1900 N N . THR A 1 248 ? -13.589 4.563 5.679 1.00 93.56 248 THR A N 1
ATOM 1901 C CA . THR A 1 248 ? -12.130 4.704 5.740 1.00 93.56 248 THR A CA 1
ATOM 1902 C C . THR A 1 248 ? -11.476 3.699 4.799 1.00 93.56 248 THR A C 1
ATOM 1904 O O . THR A 1 248 ? -11.835 2.525 4.789 1.00 93.56 248 THR A O 1
ATOM 1907 N N . ARG A 1 249 ? -10.446 4.132 4.072 1.00 93.44 249 ARG A N 1
ATOM 1908 C CA . ARG A 1 249 ? -9.548 3.264 3.309 1.00 93.44 249 ARG A CA 1
ATOM 1909 C C . ARG A 1 249 ? -8.118 3.404 3.761 1.00 93.44 249 ARG A C 1
ATOM 1911 O O . ARG A 1 249 ? -7.630 4.510 3.971 1.00 93.44 249 ARG A O 1
ATOM 1918 N N . ILE A 1 250 ? -7.434 2.275 3.840 1.00 95.06 250 ILE A N 1
ATOM 1919 C CA . ILE A 1 250 ? -6.038 2.196 4.241 1.00 95.06 250 ILE A CA 1
ATOM 1920 C C . ILE A 1 250 ? -5.252 1.605 3.077 1.00 95.06 250 ILE A C 1
ATOM 1922 O O . ILE A 1 250 ? -5.429 0.443 2.725 1.00 95.06 250 ILE A O 1
ATOM 1926 N N . GLY A 1 251 ? -4.378 2.408 2.479 1.00 95.19 251 GLY A N 1
ATOM 1927 C CA . GLY A 1 251 ? -3.386 1.953 1.514 1.00 95.19 251 GLY A CA 1
ATOM 1928 C C . GLY A 1 251 ? -2.076 1.610 2.214 1.00 95.19 251 GLY A C 1
ATOM 1929 O O . GLY A 1 251 ? -1.611 2.375 3.059 1.00 95.19 251 GLY A O 1
ATOM 1930 N N . LEU A 1 252 ? -1.462 0.493 1.833 1.00 95.50 252 LEU A N 1
ATOM 1931 C CA . LEU A 1 252 ? -0.162 0.034 2.312 1.00 95.50 252 LEU A CA 1
ATOM 1932 C C . LEU A 1 252 ? 0.733 -0.303 1.117 1.00 95.50 252 LEU A C 1
ATOM 1934 O O . LEU A 1 252 ? 0.412 -1.172 0.308 1.00 95.50 252 LEU A O 1
ATOM 1938 N N . GLY A 1 253 ? 1.856 0.393 0.981 1.00 94.19 253 GLY A N 1
ATOM 1939 C CA . GLY A 1 253 ? 2.866 0.099 -0.027 1.00 94.19 253 GLY A CA 1
ATOM 1940 C C . GLY A 1 253 ? 3.816 -0.985 0.470 1.00 94.19 253 GLY A C 1
ATOM 1941 O O . GLY A 1 253 ? 4.504 -0.786 1.470 1.00 94.19 253 GLY A O 1
ATOM 1942 N N . LEU A 1 254 ? 3.899 -2.105 -0.248 1.00 92.38 254 LEU A N 1
ATOM 1943 C CA . LEU A 1 254 ? 4.868 -3.160 0.033 1.00 92.38 254 LEU A CA 1
ATOM 1944 C C . LEU A 1 254 ? 6.139 -2.885 -0.765 1.00 92.38 254 LEU A C 1
ATOM 1946 O O . LEU A 1 254 ? 6.241 -3.215 -1.950 1.00 92.38 254 LEU A O 1
ATOM 1950 N N . VAL A 1 255 ? 7.097 -2.233 -0.114 1.00 87.88 255 VAL A N 1
ATOM 1951 C CA . VAL A 1 255 ? 8.374 -1.842 -0.712 1.00 87.88 255 VAL A CA 1
ATOM 1952 C C . VAL A 1 255 ? 9.496 -2.369 0.164 1.00 87.88 255 VAL A C 1
ATOM 1954 O O . VAL A 1 255 ? 9.582 -2.025 1.338 1.00 87.88 255 VAL A O 1
ATOM 1957 N N . THR A 1 256 ? 10.366 -3.185 -0.416 1.00 84.44 256 THR A N 1
ATOM 1958 C CA . THR A 1 256 ? 11.627 -3.580 0.211 1.00 84.44 256 THR A CA 1
ATOM 1959 C C . THR A 1 256 ? 12.738 -2.635 -0.224 1.00 84.44 256 THR A C 1
ATOM 1961 O O . THR A 1 256 ? 12.577 -1.820 -1.137 1.00 84.44 256 THR A O 1
ATOM 1964 N N . LYS A 1 257 ? 13.926 -2.804 0.358 1.00 77.12 257 LYS A N 1
ATOM 1965 C CA . LYS A 1 257 ? 15.128 -2.077 -0.055 1.00 77.12 257 LYS A CA 1
ATOM 1966 C C . LYS A 1 257 ? 15.440 -2.157 -1.553 1.00 77.12 257 LYS A C 1
ATOM 1968 O O . LYS A 1 257 ? 16.113 -1.267 -2.055 1.00 77.12 257 LYS A O 1
ATOM 1973 N N . ASN A 1 258 ? 15.003 -3.203 -2.256 1.00 76.00 258 ASN A N 1
ATOM 1974 C CA . ASN A 1 258 ? 15.377 -3.432 -3.657 1.00 76.00 258 ASN A CA 1
ATOM 1975 C C . ASN A 1 258 ? 14.184 -3.597 -4.601 1.00 76.00 258 ASN A C 1
ATOM 1977 O O . ASN A 1 258 ? 14.381 -3.560 -5.819 1.00 76.00 258 ASN A O 1
ATOM 1981 N N . GLN A 1 259 ? 12.977 -3.823 -4.070 1.00 84.31 259 GLN A N 1
ATOM 1982 C CA . GLN A 1 259 ? 11.807 -4.115 -4.887 1.00 84.31 259 GLN A CA 1
ATOM 1983 C C . GLN A 1 259 ? 10.510 -3.461 -4.393 1.00 84.31 259 GLN A C 1
ATOM 1985 O O . GLN A 1 259 ? 10.214 -3.466 -3.205 1.00 84.31 259 GLN A O 1
ATOM 1990 N N . ILE A 1 260 ? 9.696 -2.960 -5.322 1.00 89.12 260 ILE A N 1
ATOM 1991 C CA . ILE A 1 260 ? 8.269 -2.734 -5.118 1.00 89.12 260 ILE A CA 1
ATOM 1992 C C . ILE A 1 260 ? 7.609 -4.093 -5.328 1.00 89.12 260 ILE A C 1
ATOM 1994 O O . ILE A 1 260 ? 7.714 -4.667 -6.412 1.00 89.12 260 ILE A O 1
ATOM 1998 N N . ILE A 1 261 ? 6.966 -4.613 -4.292 1.00 91.75 261 ILE A N 1
ATOM 1999 C CA . ILE A 1 261 ? 6.223 -5.873 -4.360 1.00 91.75 261 ILE A CA 1
ATOM 2000 C C . ILE A 1 261 ? 4.800 -5.595 -4.843 1.00 91.75 261 ILE A C 1
ATOM 2002 O O . ILE A 1 261 ? 4.273 -6.326 -5.677 1.00 91.75 261 ILE A O 1
ATOM 2006 N N . GLY A 1 262 ? 4.176 -4.531 -4.338 1.00 94.06 262 GLY A N 1
ATOM 2007 C CA . GLY A 1 262 ? 2.794 -4.209 -4.658 1.00 94.06 262 GLY A CA 1
ATOM 2008 C C . GLY A 1 262 ? 2.162 -3.242 -3.667 1.00 94.06 262 GLY A C 1
ATOM 2009 O O . GLY A 1 262 ? 2.854 -2.551 -2.916 1.00 94.06 262 GLY A O 1
ATOM 2010 N N . VAL A 1 263 ? 0.835 -3.206 -3.670 1.00 95.31 263 VAL A N 1
ATOM 2011 C CA . VAL A 1 263 ? 0.021 -2.360 -2.795 1.00 95.31 263 VAL A CA 1
ATOM 2012 C C . VAL A 1 263 ? -1.110 -3.190 -2.203 1.00 95.31 263 VAL A C 1
ATOM 2014 O O . VAL A 1 263 ? -1.790 -3.913 -2.929 1.00 95.31 263 VAL A O 1
ATOM 2017 N N . ILE A 1 264 ? -1.330 -3.060 -0.896 1.00 95.00 264 ILE A N 1
ATOM 2018 C CA . ILE A 1 264 ? -2.540 -3.537 -0.226 1.00 95.00 264 ILE A CA 1
ATOM 2019 C C . ILE A 1 264 ? -3.485 -2.346 -0.036 1.00 95.00 264 ILE A C 1
ATOM 2021 O O . ILE A 1 264 ? -3.048 -1.272 0.372 1.00 95.00 264 ILE A O 1
ATOM 2025 N N . CYS A 1 265 ? -4.775 -2.528 -0.303 1.00 94.38 265 CYS A N 1
ATOM 2026 C CA . CYS A 1 265 ? -5.8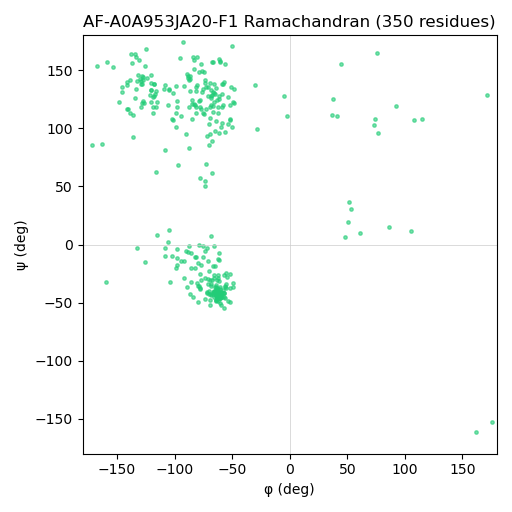27 -1.606 0.121 1.00 94.38 265 CYS A CA 1
ATOM 2027 C C . CYS A 1 265 ? -6.817 -2.350 1.008 1.00 94.38 265 CYS A C 1
ATOM 2029 O O . CYS A 1 265 ? -7.252 -3.446 0.658 1.00 94.38 265 CYS A O 1
ATOM 2031 N N . LEU A 1 266 ? -7.155 -1.745 2.140 1.00 94.31 266 LEU A N 1
ATOM 2032 C CA . LEU A 1 266 ? -8.147 -2.227 3.092 1.00 94.31 266 LEU A CA 1
ATOM 2033 C C . LEU A 1 266 ? -9.285 -1.208 3.147 1.00 94.31 266 LEU A C 1
ATOM 2035 O O . LEU A 1 266 ? -9.028 -0.012 3.284 1.00 94.31 266 LEU A O 1
ATOM 2039 N N . ASP A 1 267 ? -10.523 -1.673 3.052 1.00 92.69 267 ASP A N 1
ATOM 2040 C CA . ASP A 1 267 ? -11.721 -0.830 3.053 1.00 92.69 267 ASP A CA 1
ATOM 2041 C C . ASP A 1 267 ? -12.556 -1.128 4.299 1.00 92.69 267 ASP A C 1
ATOM 2043 O O . ASP A 1 267 ? -12.943 -2.273 4.563 1.00 92.69 267 ASP A O 1
ATOM 2047 N N . LEU A 1 268 ? -12.808 -0.097 5.095 1.00 93.19 268 LEU A N 1
ATOM 2048 C CA . LEU A 1 268 ? -13.531 -0.175 6.357 1.00 93.19 268 LEU A CA 1
ATOM 2049 C C . LEU A 1 268 ? -14.931 0.402 6.143 1.00 93.19 268 LEU A C 1
ATOM 2051 O O . LEU A 1 268 ? -15.094 1.486 5.587 1.00 93.19 268 LEU A O 1
ATOM 2055 N N . LYS A 1 269 ? -15.959 -0.304 6.633 1.00 87.56 269 LYS A N 1
ATOM 2056 C CA . LYS A 1 269 ? -17.373 0.109 6.490 1.00 87.56 269 LYS A CA 1
ATOM 2057 C C . LYS A 1 269 ? -17.721 1.403 7.217 1.00 87.56 269 LYS A C 1
ATOM 2059 O O . LYS A 1 269 ? -18.780 1.967 6.966 1.00 87.56 269 LYS A O 1
ATOM 2064 N N . MET A 1 270 ? -16.894 1.801 8.172 1.00 90.94 270 MET A N 1
ATOM 2065 C CA . MET A 1 270 ? -17.145 2.939 9.034 1.00 90.94 270 MET A CA 1
ATOM 2066 C C . MET A 1 270 ? -15.928 3.845 9.085 1.00 90.94 270 MET A C 1
ATOM 2068 O O . MET A 1 270 ? -14.801 3.428 8.812 1.00 90.94 270 MET A O 1
ATOM 2072 N N . LEU A 1 271 ? -16.185 5.091 9.463 1.00 92.44 271 LEU A N 1
ATOM 2073 C CA . LEU A 1 271 ? -15.144 6.055 9.750 1.00 92.44 271 LEU A CA 1
ATOM 2074 C C . LEU A 1 271 ? -14.301 5.559 10.928 1.00 92.44 271 LEU A C 1
ATOM 2076 O O . LEU A 1 271 ? -14.774 5.466 12.059 1.00 92.44 271 LEU A O 1
ATOM 2080 N N . HIS A 1 272 ? -13.049 5.248 10.630 1.00 93.00 272 HIS A N 1
ATOM 2081 C CA . HIS A 1 272 ? -12.044 4.808 11.585 1.00 93.00 272 HIS A CA 1
ATOM 2082 C C . HIS A 1 272 ? -10.796 5.660 11.425 1.00 93.00 272 HIS A C 1
ATOM 2084 O O . HIS A 1 272 ? -10.231 5.709 10.333 1.00 93.00 272 HIS A O 1
ATOM 2090 N N . TYR A 1 273 ? -10.382 6.330 12.493 1.00 93.75 273 TYR A N 1
ATOM 2091 C CA . TYR A 1 273 ? -9.181 7.156 12.509 1.00 93.75 273 TYR A CA 1
ATOM 2092 C C . TYR A 1 273 ? -8.032 6.362 13.104 1.00 93.75 273 TYR A C 1
ATOM 2094 O O . TYR A 1 273 ? -8.127 5.887 14.235 1.00 93.75 273 TYR A O 1
ATOM 2102 N N . LEU A 1 274 ? -6.938 6.232 12.357 1.00 93.06 274 LEU A N 1
ATOM 2103 C CA . LEU A 1 274 ? -5.843 5.374 12.786 1.00 93.06 274 LEU A CA 1
ATOM 2104 C C . LEU A 1 274 ? -5.034 6.023 13.911 1.00 93.06 274 LEU A C 1
ATOM 2106 O O . LEU A 1 274 ? -4.627 7.190 13.833 1.00 93.06 274 LEU A O 1
ATOM 2110 N N . SER A 1 275 ? -4.758 5.224 14.936 1.00 91.38 275 SER A N 1
ATOM 2111 C CA . SER A 1 275 ? -3.821 5.542 16.009 1.00 91.38 275 SER A CA 1
ATOM 2112 C C . SER A 1 275 ? -2.373 5.222 15.634 1.00 91.38 275 SER A C 1
ATOM 2114 O O . SER A 1 275 ? -2.101 4.401 14.756 1.00 91.38 275 SER A O 1
ATOM 2116 N N . GLU A 1 276 ? -1.415 5.802 16.360 1.00 91.06 276 GLU A N 1
ATOM 2117 C CA . GLU A 1 276 ? 0.011 5.469 16.219 1.00 91.06 276 GLU A CA 1
ATOM 2118 C C . GLU A 1 276 ? 0.284 3.967 16.400 1.00 91.06 276 GLU A C 1
ATOM 2120 O O . GLU A 1 276 ? 1.104 3.391 15.683 1.00 91.06 276 GLU A O 1
ATOM 2125 N N . SER A 1 277 ? -0.425 3.305 17.323 1.00 86.94 277 SER A N 1
ATOM 2126 C CA . SER A 1 277 ? -0.278 1.864 17.556 1.00 86.94 277 SER A CA 1
ATOM 2127 C C . SER A 1 277 ? -0.722 1.017 16.363 1.00 86.94 277 SER A C 1
ATOM 2129 O O . SER A 1 277 ? -0.046 0.047 16.020 1.00 86.94 277 SER A O 1
ATOM 2131 N N . GLU A 1 278 ? -1.821 1.385 15.707 1.00 89.88 278 GLU A N 1
ATOM 2132 C CA . GLU A 1 278 ? -2.321 0.675 14.523 1.00 89.88 278 GLU A CA 1
ATOM 2133 C C . GLU A 1 278 ? -1.424 0.920 13.314 1.00 89.88 278 GLU A C 1
ATOM 2135 O O . GLU A 1 278 ? -1.098 -0.015 12.588 1.00 89.88 278 GLU A O 1
ATOM 2140 N N . VAL A 1 279 ? -0.949 2.156 13.137 1.00 92.00 279 VAL A N 1
ATOM 2141 C CA . VAL A 1 279 ? 0.026 2.487 12.091 1.00 92.00 279 VAL A CA 1
ATOM 2142 C C . VAL A 1 279 ? 1.316 1.699 12.286 1.00 92.00 279 VAL A C 1
ATOM 2144 O O . VAL A 1 279 ? 1.848 1.155 11.320 1.00 92.00 279 VAL A O 1
ATOM 2147 N N . SER A 1 280 ? 1.808 1.593 13.523 1.00 90.25 280 SER A N 1
ATOM 2148 C CA . SER A 1 280 ? 2.992 0.794 13.852 1.00 90.25 280 SER A CA 1
ATOM 2149 C C . SER A 1 280 ? 2.782 -0.684 13.514 1.00 90.25 280 SER A C 1
ATOM 2151 O O . SER A 1 280 ? 3.615 -1.291 12.843 1.00 90.25 280 SER A O 1
ATOM 2153 N N . LEU A 1 281 ? 1.631 -1.249 13.887 1.00 87.56 281 LEU A N 1
ATOM 2154 C CA . LEU A 1 281 ? 1.268 -2.627 13.563 1.00 87.56 281 LEU A CA 1
ATOM 2155 C C . LEU A 1 281 ? 1.221 -2.881 12.052 1.00 87.56 281 LEU A C 1
ATOM 2157 O O . LEU A 1 281 ? 1.864 -3.808 11.564 1.00 87.56 281 LEU A O 1
ATOM 2161 N N . LEU A 1 282 ? 0.495 -2.045 11.311 1.00 91.31 282 LEU A N 1
ATOM 2162 C CA . LEU A 1 282 ? 0.380 -2.154 9.857 1.00 91.31 282 LEU A CA 1
ATOM 2163 C C . LEU A 1 282 ? 1.733 -1.971 9.168 1.00 91.31 282 LEU A C 1
ATOM 2165 O O . LEU A 1 282 ? 2.058 -2.696 8.230 1.00 91.31 282 LEU A O 1
ATOM 2169 N N . THR A 1 283 ? 2.561 -1.059 9.676 1.00 90.81 283 THR A N 1
ATOM 2170 C CA . THR A 1 283 ? 3.932 -0.871 9.191 1.00 90.81 283 THR A CA 1
ATOM 2171 C C . THR A 1 283 ? 4.778 -2.119 9.434 1.00 90.81 283 THR A C 1
ATOM 2173 O O . THR A 1 283 ? 5.536 -2.504 8.551 1.00 90.81 283 THR A O 1
ATOM 2176 N N . ASN A 1 284 ? 4.635 -2.783 10.584 1.00 87.25 284 ASN A N 1
ATOM 2177 C CA . ASN A 1 284 ? 5.358 -4.021 10.890 1.00 87.25 284 ASN A CA 1
ATOM 2178 C C . ASN A 1 284 ? 4.904 -5.195 10.019 1.00 87.25 284 ASN A C 1
ATOM 2180 O O . ASN A 1 284 ? 5.728 -6.018 9.646 1.00 87.25 284 ASN A O 1
ATOM 2184 N N . ILE A 1 285 ? 3.622 -5.252 9.649 1.00 83.38 285 ILE A N 1
ATOM 2185 C CA . ILE A 1 285 ? 3.125 -6.232 8.672 1.00 83.38 285 ILE A CA 1
ATOM 2186 C C . ILE A 1 285 ? 3.764 -5.996 7.294 1.00 83.38 285 ILE A C 1
ATOM 2188 O O . ILE A 1 285 ? 4.058 -6.948 6.578 1.00 83.38 285 ILE A O 1
ATOM 2192 N N . CYS A 1 286 ? 3.995 -4.733 6.924 1.00 83.06 286 CYS A N 1
ATOM 2193 C CA . CYS A 1 286 ? 4.548 -4.364 5.618 1.00 83.06 286 CYS A CA 1
ATOM 2194 C C . CYS A 1 286 ? 6.081 -4.388 5.557 1.00 83.06 286 CYS A C 1
ATOM 2196 O O . CYS A 1 286 ? 6.649 -4.436 4.465 1.00 83.06 286 CYS A O 1
ATOM 2198 N N . ARG A 1 287 ? 6.761 -4.314 6.704 1.00 78.62 287 ARG A N 1
ATOM 2199 C CA . ARG A 1 287 ? 8.218 -4.388 6.792 1.00 78.62 287 ARG A CA 1
ATOM 2200 C C . ARG A 1 287 ? 8.657 -5.845 6.835 1.00 78.62 287 ARG A C 1
ATOM 2202 O O . ARG A 1 287 ? 8.547 -6.506 7.862 1.00 78.62 287 ARG A O 1
ATOM 2209 N N . GLU A 1 288 ? 9.247 -6.320 5.743 1.00 57.69 288 GLU A N 1
ATOM 2210 C CA . GLU A 1 288 ? 10.187 -7.433 5.855 1.00 57.69 288 GLU A CA 1
ATOM 2211 C C . GLU A 1 288 ? 11.389 -6.960 6.687 1.00 57.69 288 GLU A C 1
ATOM 2213 O O . GLU A 1 288 ? 11.885 -5.851 6.495 1.00 57.69 288 GLU A O 1
ATOM 2218 N N . ASN A 1 289 ? 11.828 -7.777 7.647 1.00 47.09 289 ASN A N 1
ATOM 2219 C CA . ASN A 1 289 ? 12.986 -7.504 8.498 1.00 47.09 289 ASN A CA 1
ATOM 2220 C C . ASN A 1 289 ? 14.244 -7.260 7.634 1.00 47.09 289 ASN A C 1
ATOM 2222 O O . ASN A 1 289 ? 14.915 -8.205 7.218 1.00 47.09 289 ASN A O 1
ATOM 2226 N N . ASP A 1 290 ? 14.554 -5.987 7.378 1.00 45.91 290 ASP A N 1
ATOM 2227 C CA . ASP A 1 290 ? 15.607 -5.500 6.469 1.00 45.91 290 ASP A CA 1
ATOM 2228 C C . ASP A 1 290 ? 17.041 -5.938 6.855 1.00 45.91 290 ASP A C 1
ATOM 2230 O O . ASP A 1 290 ? 17.964 -5.840 6.040 1.00 45.91 290 ASP A O 1
ATOM 2234 N N . ASP A 1 291 ? 17.258 -6.464 8.063 1.00 43.41 291 ASP A N 1
ATOM 2235 C CA . ASP A 1 291 ? 18.612 -6.630 8.605 1.00 43.41 291 ASP A CA 1
ATOM 2236 C C . ASP A 1 291 ? 19.284 -7.985 8.318 1.00 43.41 291 ASP A C 1
ATOM 2238 O O . ASP A 1 291 ? 20.505 -8.088 8.445 1.00 43.41 291 ASP A O 1
ATOM 2242 N N . GLN A 1 292 ? 18.565 -9.028 7.878 1.00 41.81 292 GLN A N 1
ATOM 2243 C CA . GLN A 1 292 ? 19.185 -10.360 7.694 1.00 41.81 292 GLN A CA 1
ATOM 2244 C C . GLN A 1 292 ? 19.616 -10.709 6.261 1.00 41.81 292 GLN A C 1
ATOM 2246 O O . GLN A 1 292 ? 20.468 -11.579 6.089 1.00 41.81 292 GLN A O 1
ATOM 2251 N N . PHE A 1 293 ? 19.123 -10.021 5.227 1.00 37.56 293 PHE A N 1
ATOM 2252 C CA . PHE A 1 293 ? 19.403 -10.401 3.828 1.00 37.56 293 PHE A CA 1
ATOM 2253 C C . PHE A 1 293 ? 20.535 -9.618 3.142 1.00 37.56 293 PHE A C 1
ATOM 2255 O O . PHE A 1 293 ? 20.909 -9.938 2.013 1.00 37.56 293 PHE A O 1
ATOM 2262 N N . CYS A 1 294 ? 21.130 -8.616 3.798 1.00 35.78 294 CYS A N 1
ATOM 2263 C CA . CYS A 1 294 ? 22.183 -7.790 3.187 1.00 35.78 294 CYS A CA 1
ATOM 2264 C C . CYS A 1 294 ? 23.616 -8.342 3.343 1.00 35.78 294 CYS A C 1
ATOM 2266 O O . CYS A 1 294 ? 24.550 -7.753 2.795 1.00 35.78 294 CYS A O 1
ATOM 2268 N N . SER A 1 295 ? 23.808 -9.476 4.020 1.00 32.12 295 SER A N 1
ATOM 2269 C CA . SER A 1 295 ? 25.138 -9.992 4.380 1.00 32.12 295 SER A CA 1
ATOM 2270 C C . SER A 1 295 ? 25.450 -11.335 3.716 1.00 32.12 295 SER A C 1
ATOM 2272 O O . SER A 1 295 ? 25.684 -12.329 4.391 1.00 32.12 295 SER A O 1
ATOM 2274 N N . GLY A 1 296 ? 25.494 -11.365 2.384 1.00 33.69 296 GLY A N 1
ATOM 2275 C CA . GLY A 1 296 ? 26.200 -12.423 1.653 1.00 33.69 296 GLY A CA 1
ATOM 2276 C C . GLY A 1 296 ? 25.320 -13.331 0.801 1.00 33.69 296 GLY A C 1
ATOM 2277 O O . GLY A 1 296 ? 24.644 -14.219 1.300 1.00 33.69 296 GLY A O 1
ATOM 2278 N N . GLY A 1 297 ? 25.433 -13.150 -0.517 1.00 34.16 297 GLY A N 1
ATOM 2279 C CA . GLY A 1 297 ? 24.933 -14.089 -1.516 1.00 34.16 297 GLY A CA 1
ATOM 2280 C C . GLY A 1 297 ? 23.424 -14.016 -1.692 1.00 34.16 297 GLY A C 1
ATOM 2281 O O . GLY A 1 297 ? 22.680 -14.674 -0.976 1.00 34.16 297 GLY A O 1
ATOM 2282 N N . GLY A 1 298 ? 22.978 -13.248 -2.689 1.00 31.42 298 GLY A N 1
ATOM 2283 C CA . GLY A 1 298 ? 21.593 -13.293 -3.137 1.00 31.42 298 GLY A CA 1
ATOM 2284 C C . GLY A 1 298 ? 21.198 -14.738 -3.420 1.00 31.42 298 GLY A C 1
ATOM 2285 O O . GLY A 1 298 ? 21.656 -15.333 -4.396 1.00 31.42 298 GLY A O 1
ATOM 2286 N N . LEU A 1 299 ? 20.360 -15.307 -2.555 1.00 30.97 299 LEU A N 1
ATOM 2287 C CA . LEU A 1 299 ? 19.576 -16.459 -2.943 1.00 30.97 299 LEU A CA 1
ATOM 2288 C C . LEU A 1 299 ? 18.703 -15.979 -4.103 1.00 30.97 299 LEU A C 1
ATOM 2290 O O . LEU A 1 299 ? 18.014 -14.964 -3.957 1.00 30.97 299 LEU A O 1
ATOM 2294 N N . PRO A 1 300 ? 18.730 -16.646 -5.267 1.00 35.41 300 PRO A N 1
ATOM 2295 C CA . PRO A 1 300 ? 17.700 -16.401 -6.248 1.00 35.41 300 PRO A CA 1
ATOM 2296 C C . PRO A 1 300 ? 16.388 -16.719 -5.537 1.00 35.41 300 PRO A C 1
ATOM 2298 O O . PRO A 1 300 ? 16.200 -17.846 -5.076 1.00 35.41 300 PRO A O 1
ATOM 2301 N N . LEU A 1 301 ? 15.499 -15.728 -5.426 1.00 40.31 301 LEU A N 1
ATOM 2302 C CA . LEU A 1 301 ? 14.077 -15.993 -5.270 1.00 40.31 301 LEU A CA 1
ATOM 2303 C C . LEU A 1 301 ? 13.765 -16.980 -6.387 1.00 40.31 301 LEU A C 1
ATOM 2305 O O . LEU A 1 301 ? 13.792 -16.630 -7.571 1.00 40.31 301 LEU A O 1
ATOM 2309 N N . HIS A 1 302 ? 13.677 -18.255 -6.003 1.00 35.69 302 HIS A N 1
ATOM 2310 C CA . HIS A 1 302 ? 13.486 -19.350 -6.922 1.00 35.69 302 HIS A CA 1
ATOM 2311 C C . HIS A 1 302 ? 12.292 -18.951 -7.755 1.00 35.69 302 HIS A C 1
ATOM 2313 O O . HIS A 1 302 ? 11.222 -18.692 -7.214 1.00 35.69 302 HIS A O 1
ATOM 2319 N N . ARG A 1 303 ? 12.535 -18.849 -9.062 1.00 37.19 303 ARG A N 1
ATOM 2320 C CA . ARG A 1 303 ? 11.542 -18.802 -10.124 1.00 37.19 303 ARG A CA 1
ATOM 2321 C C . ARG A 1 303 ? 10.314 -19.567 -9.627 1.00 37.19 303 ARG A C 1
ATOM 2323 O O . ARG A 1 303 ? 10.340 -20.799 -9.626 1.00 37.19 303 ARG A O 1
ATOM 2330 N N . PHE A 1 304 ? 9.291 -18.857 -9.146 1.00 37.41 304 PHE A N 1
ATOM 2331 C CA . PHE A 1 304 ? 7.979 -19.449 -8.958 1.00 37.41 304 PHE A CA 1
ATOM 2332 C C . PHE A 1 304 ? 7.595 -19.847 -10.375 1.00 37.41 304 PHE A C 1
ATOM 2334 O O . PHE A 1 304 ? 7.255 -19.005 -11.202 1.00 37.41 304 PHE A O 1
ATOM 2341 N N . LYS A 1 305 ? 7.838 -21.116 -10.716 1.00 30.66 305 LYS A N 1
ATOM 2342 C CA . LYS A 1 305 ? 7.408 -21.675 -11.985 1.00 30.66 305 LYS A CA 1
ATOM 2343 C C . LYS A 1 305 ? 5.892 -21.645 -11.913 1.00 30.66 305 LYS A C 1
ATOM 2345 O O . LYS A 1 305 ? 5.282 -22.513 -11.296 1.00 30.66 305 LYS A O 1
ATOM 2350 N N . THR A 1 306 ? 5.299 -20.615 -12.501 1.00 35.34 306 THR A N 1
ATOM 2351 C CA . THR A 1 306 ? 3.920 -20.673 -12.957 1.00 35.34 306 THR A CA 1
ATOM 2352 C C . THR A 1 306 ? 3.794 -21.961 -13.766 1.00 35.34 306 THR A C 1
ATOM 2354 O O . THR A 1 306 ? 4.620 -22.237 -14.637 1.00 35.34 306 THR A O 1
ATOM 2357 N N . GLY A 1 307 ? 2.865 -22.820 -13.344 1.00 30.81 307 GLY A N 1
ATOM 2358 C CA . GLY A 1 307 ? 2.794 -24.213 -13.764 1.00 30.81 307 GLY A CA 1
ATOM 2359 C C . GLY A 1 307 ? 2.906 -24.388 -15.276 1.00 30.81 307 GLY A C 1
ATOM 2360 O O . GLY A 1 307 ? 2.245 -23.696 -16.052 1.00 30.81 307 GLY A O 1
ATOM 2361 N N . ASP A 1 308 ? 3.746 -25.344 -15.666 1.00 28.56 308 ASP A N 1
ATOM 2362 C CA . ASP A 1 308 ? 3.880 -25.839 -17.027 1.00 28.56 308 ASP A CA 1
ATOM 2363 C C . ASP A 1 308 ? 2.491 -26.219 -17.572 1.00 28.56 308 ASP A C 1
ATOM 2365 O O . ASP A 1 308 ? 1.898 -27.232 -17.191 1.00 28.56 308 ASP A O 1
ATOM 2369 N N . LYS A 1 309 ? 1.956 -25.411 -18.496 1.00 32.56 309 LYS A N 1
ATOM 2370 C CA . LYS A 1 309 ? 0.900 -25.876 -19.394 1.00 32.56 309 LYS A CA 1
ATOM 2371 C C . LYS A 1 309 ? 1.541 -26.877 -20.347 1.00 32.56 309 LYS A C 1
ATOM 2373 O O . LYS A 1 309 ? 2.308 -26.506 -21.232 1.00 32.56 309 LYS A O 1
ATOM 2378 N N . TYR A 1 310 ? 1.204 -28.149 -20.163 1.00 27.59 310 TYR A N 1
ATOM 2379 C CA . TYR A 1 310 ? 1.387 -29.185 -21.169 1.00 27.59 310 TYR A CA 1
ATOM 2380 C C . TYR A 1 310 ? 0.713 -28.736 -22.472 1.00 27.59 310 TYR A C 1
ATOM 2382 O O . TYR A 1 310 ? -0.510 -28.785 -22.609 1.00 27.59 310 TYR A O 1
ATOM 2390 N N . CYS A 1 311 ? 1.508 -28.292 -23.444 1.00 28.80 311 CYS A N 1
ATOM 2391 C CA . CYS A 1 311 ? 1.061 -28.186 -24.824 1.00 28.80 311 CYS A CA 1
ATOM 2392 C C . CYS A 1 311 ? 0.876 -29.607 -25.366 1.00 28.80 311 CYS A C 1
ATOM 2394 O O . CYS A 1 311 ? 1.822 -30.240 -25.833 1.00 28.80 311 CYS A O 1
ATOM 2396 N N . HIS A 1 312 ? -0.353 -30.117 -25.306 1.00 29.14 312 HIS A N 1
ATOM 2397 C CA . HIS A 1 312 ? -0.764 -31.219 -26.163 1.00 29.14 312 HIS A CA 1
ATOM 2398 C C . HIS A 1 312 ? -0.721 -30.740 -27.620 1.00 29.14 312 HIS A C 1
ATOM 2400 O O . HIS A 1 312 ? -1.569 -29.971 -28.066 1.00 29.14 312 HIS A O 1
ATOM 2406 N N . HIS A 1 313 ? 0.286 -31.199 -28.361 1.00 29.09 313 HIS A N 1
ATOM 2407 C CA . HIS A 1 313 ? 0.276 -31.184 -29.819 1.00 29.09 313 HIS A CA 1
ATOM 2408 C C . HIS A 1 313 ? -0.886 -32.048 -30.333 1.00 29.09 313 HIS A C 1
ATOM 2410 O O . HIS A 1 313 ? -0.944 -33.231 -29.985 1.00 29.09 313 HIS A O 1
ATOM 2416 N N . PRO A 1 314 ? -1.766 -31.542 -31.214 1.00 32.25 314 PRO A N 1
ATOM 2417 C CA . PRO A 1 314 ? -2.554 -32.416 -32.061 1.00 32.25 314 PRO A CA 1
ATOM 2418 C C . PRO A 1 314 ? -1.679 -32.907 -33.220 1.00 32.25 314 PRO A C 1
ATOM 2420 O O . PRO A 1 314 ? -1.095 -32.123 -33.970 1.00 32.25 314 PRO A O 1
ATOM 2423 N N . GLN A 1 315 ? -1.601 -34.231 -33.345 1.00 31.62 315 GLN A N 1
ATOM 2424 C CA . GLN A 1 315 ? -1.067 -34.933 -34.506 1.00 31.62 315 GLN A CA 1
ATOM 2425 C C . GLN A 1 315 ? -1.786 -34.454 -35.777 1.00 31.62 315 GLN A C 1
ATOM 2427 O O . GLN A 1 315 ? -3.014 -34.511 -35.861 1.00 31.62 315 GLN A O 1
ATOM 2432 N N . ARG A 1 316 ? -1.024 -34.034 -36.791 1.00 31.88 316 ARG A N 1
ATOM 2433 C CA . ARG A 1 316 ? -1.487 -34.029 -38.181 1.00 31.88 316 ARG A CA 1
ATOM 2434 C C . ARG A 1 316 ? -0.589 -34.932 -39.007 1.00 31.88 316 ARG A C 1
ATOM 2436 O O . ARG A 1 316 ? 0.633 -34.832 -38.962 1.00 31.88 316 ARG A O 1
ATOM 2443 N N . ALA A 1 317 ? -1.261 -35.842 -39.694 1.00 33.53 317 ALA A N 1
ATOM 2444 C CA . ALA A 1 317 ? -0.723 -36.810 -40.622 1.00 33.53 317 ALA A CA 1
ATOM 2445 C C . ALA A 1 317 ? -0.372 -36.161 -41.968 1.00 33.53 317 ALA A C 1
ATOM 2447 O O . ALA A 1 317 ? -1.074 -35.252 -42.401 1.00 33.53 317 ALA A O 1
ATOM 2448 N N . GLY A 1 318 ? 0.657 -36.725 -42.609 1.00 32.97 318 GLY A N 1
ATOM 2449 C CA . GLY A 1 318 ? 0.860 -36.765 -44.059 1.00 32.97 318 GLY A CA 1
ATOM 2450 C C . GLY A 1 318 ? 1.300 -35.465 -44.727 1.00 32.9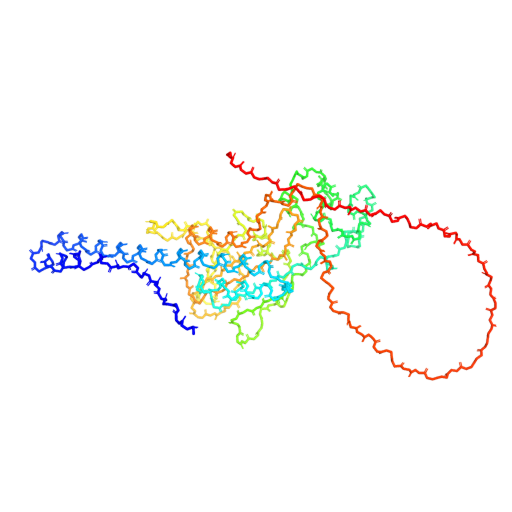7 318 GLY A C 1
ATOM 2451 O O . GLY A 1 318 ? 0.485 -34.577 -44.926 1.00 32.97 318 GLY A O 1
ATOM 2452 N N . ASP A 1 319 ? 2.559 -35.392 -45.160 1.00 35.91 319 ASP A N 1
ATOM 2453 C CA . ASP A 1 319 ? 2.830 -35.511 -46.597 1.00 35.91 319 ASP A CA 1
ATOM 2454 C C . ASP A 1 319 ? 4.320 -35.721 -46.902 1.00 35.91 319 ASP A C 1
ATOM 2456 O O . ASP A 1 319 ? 5.212 -35.384 -46.123 1.00 35.91 319 ASP A O 1
ATOM 2460 N N . ASP A 1 320 ? 4.534 -36.365 -48.042 1.00 35.38 320 ASP A N 1
ATOM 2461 C CA . ASP A 1 320 ? 5.738 -37.030 -48.523 1.00 35.38 320 ASP A CA 1
ATOM 2462 C C . ASP A 1 320 ? 6.737 -36.100 -49.262 1.00 35.38 320 ASP A C 1
ATOM 2464 O O . ASP A 1 320 ? 6.344 -35.325 -50.131 1.00 35.38 320 ASP A O 1
ATOM 2468 N N . ARG A 1 321 ? 8.045 -36.360 -49.036 1.00 36.09 321 ARG A N 1
ATOM 2469 C CA . ARG A 1 321 ? 9.230 -36.143 -49.927 1.00 36.09 321 ARG A CA 1
ATOM 2470 C C . ARG A 1 321 ? 9.808 -34.713 -50.149 1.00 36.09 321 ARG A C 1
ATOM 2472 O O . ARG A 1 321 ? 9.126 -33.720 -49.950 1.00 36.09 321 ARG A O 1
ATOM 2479 N N . PRO A 1 322 ? 11.050 -34.586 -50.690 1.00 48.69 322 PRO A N 1
ATOM 2480 C CA . PRO A 1 322 ? 12.299 -35.135 -50.152 1.00 48.69 322 PRO A CA 1
ATOM 2481 C C . PRO A 1 322 ? 13.480 -34.123 -50.164 1.00 48.69 322 PRO A C 1
ATOM 2483 O O . PRO A 1 322 ? 13.481 -33.123 -50.872 1.00 48.69 322 PRO A O 1
ATOM 2486 N N . GLU A 1 323 ? 14.512 -34.475 -49.393 1.00 32.66 323 GLU A N 1
ATOM 2487 C CA . GLU A 1 323 ? 15.954 -34.234 -49.593 1.00 32.66 323 GLU A CA 1
ATOM 2488 C C . GLU A 1 323 ? 16.456 -32.913 -50.215 1.00 32.66 323 GLU A C 1
ATOM 2490 O O . GLU A 1 323 ? 16.485 -32.730 -51.430 1.00 32.66 323 GLU A O 1
ATOM 2495 N N . ALA A 1 324 ? 17.122 -32.107 -49.381 1.00 34.66 324 ALA A N 1
ATOM 2496 C CA . ALA A 1 324 ? 18.317 -31.378 -49.798 1.00 34.66 324 ALA A CA 1
ATOM 2497 C C . ALA A 1 324 ? 19.352 -31.356 -48.661 1.00 34.66 324 ALA A C 1
ATOM 2499 O O . ALA A 1 324 ? 19.122 -30.830 -47.574 1.00 34.66 324 ALA A O 1
ATOM 2500 N N . ARG A 1 325 ? 20.498 -31.979 -48.945 1.00 34.75 325 ARG A N 1
ATOM 2501 C CA . ARG A 1 325 ? 21.743 -31.965 -48.168 1.00 34.75 325 ARG A CA 1
ATOM 2502 C C . ARG A 1 325 ? 22.239 -30.531 -47.974 1.00 34.75 325 ARG A C 1
ATOM 2504 O O . ARG A 1 325 ? 22.281 -29.812 -48.960 1.00 34.75 325 ARG A O 1
ATOM 2511 N N . PHE A 1 326 ? 22.758 -30.180 -46.796 1.00 33.69 326 PHE A N 1
ATOM 2512 C CA . PHE A 1 326 ? 23.972 -29.357 -46.679 1.00 33.69 326 PHE A CA 1
ATOM 2513 C C . PHE A 1 326 ? 24.638 -29.529 -45.303 1.00 33.69 326 PHE A C 1
ATOM 2515 O O . PHE A 1 326 ? 24.037 -30.031 -44.360 1.00 33.69 326 PHE A O 1
ATOM 2522 N N . GLN A 1 327 ? 25.930 -29.219 -45.282 1.00 33.44 327 GLN A N 1
ATOM 2523 C CA . GLN A 1 327 ? 26.996 -29.825 -44.489 1.00 33.44 327 GLN A CA 1
ATOM 2524 C C . GLN A 1 327 ? 27.084 -29.438 -43.006 1.00 33.44 327 GLN A C 1
ATOM 2526 O O . GLN A 1 327 ? 26.727 -28.341 -42.584 1.00 33.44 327 GLN A O 1
ATOM 2531 N N . GLU A 1 328 ? 27.695 -30.374 -42.274 1.00 31.81 328 GLU A N 1
ATOM 2532 C CA . GLU A 1 328 ? 28.469 -30.220 -41.042 1.00 31.81 328 GLU A CA 1
ATOM 2533 C C . GLU A 1 328 ? 29.197 -28.876 -40.903 1.00 31.81 328 GLU A C 1
ATOM 2535 O O . GLU A 1 328 ? 29.947 -28.474 -41.790 1.00 31.81 328 GLU A O 1
ATOM 2540 N N . GLN A 1 329 ? 29.147 -28.301 -39.699 1.00 33.88 329 GLN A N 1
ATOM 2541 C CA . GLN A 1 329 ? 30.364 -27.809 -39.058 1.00 33.88 329 GLN A CA 1
ATOM 2542 C C . GLN A 1 329 ? 30.272 -27.937 -37.536 1.00 33.88 329 GLN A C 1
ATOM 2544 O O . GLN A 1 329 ? 29.357 -27.450 -36.876 1.00 33.88 329 GLN A O 1
ATOM 2549 N N . ALA A 1 330 ? 31.249 -28.666 -37.008 1.00 31.61 330 ALA A N 1
ATOM 2550 C CA . ALA A 1 330 ? 31.442 -28.984 -35.611 1.00 31.61 330 ALA A CA 1
ATOM 2551 C C . ALA A 1 330 ? 31.937 -27.766 -34.820 1.00 31.61 330 ALA A C 1
ATOM 2553 O O . ALA A 1 330 ? 32.874 -27.099 -35.249 1.00 31.61 330 ALA A O 1
ATOM 2554 N N . PHE A 1 331 ? 31.417 -27.563 -33.606 1.00 32.06 331 PHE A N 1
ATOM 2555 C CA . PHE A 1 331 ? 32.164 -26.868 -32.561 1.00 32.06 331 PHE A CA 1
ATOM 2556 C C . PHE A 1 331 ? 32.122 -27.616 -31.227 1.00 32.06 331 PHE A C 1
ATOM 2558 O O . PHE A 1 331 ? 31.153 -28.267 -30.845 1.00 32.06 331 PHE A O 1
ATOM 2565 N N . ARG A 1 332 ? 33.293 -27.568 -30.599 1.00 31.36 332 ARG A N 1
ATOM 2566 C CA . ARG A 1 332 ? 33.838 -28.395 -29.525 1.00 31.36 332 ARG A CA 1
ATOM 2567 C C . ARG A 1 332 ? 32.995 -28.425 -28.246 1.00 31.36 332 ARG A C 1
ATOM 2569 O O . ARG A 1 332 ? 32.572 -27.394 -27.737 1.00 31.36 332 ARG A O 1
ATOM 2576 N N . LYS A 1 333 ? 32.884 -29.632 -27.680 1.00 31.97 333 LYS A N 1
ATOM 2577 C CA . LYS A 1 333 ? 32.551 -29.899 -26.275 1.00 31.97 333 LYS A CA 1
ATOM 2578 C C . LYS A 1 333 ? 33.749 -29.539 -25.384 1.00 31.97 333 LYS A C 1
ATOM 2580 O O . LYS A 1 333 ? 34.863 -29.975 -25.672 1.00 31.97 333 LYS A O 1
ATOM 2585 N N . THR A 1 334 ? 33.498 -28.864 -24.268 1.00 34.16 334 THR A N 1
ATOM 2586 C CA . THR A 1 334 ? 34.417 -28.773 -23.118 1.00 34.16 334 THR A CA 1
ATOM 2587 C C . THR A 1 334 ? 33.630 -29.160 -21.857 1.00 34.16 334 THR A C 1
ATOM 2589 O O . THR A 1 334 ? 32.454 -28.801 -21.762 1.00 34.16 334 THR A O 1
ATOM 2592 N N . PRO A 1 335 ? 34.202 -29.948 -20.927 1.00 36.09 335 PRO A N 1
ATOM 2593 C CA . PRO A 1 335 ? 33.427 -30.649 -19.910 1.00 36.09 335 PRO A CA 1
ATOM 2594 C C . PRO A 1 335 ? 33.185 -29.821 -18.640 1.00 36.09 335 PRO A C 1
ATOM 2596 O O . PRO A 1 335 ? 34.051 -29.086 -18.171 1.00 36.09 335 PRO A O 1
ATOM 2599 N N . LEU A 1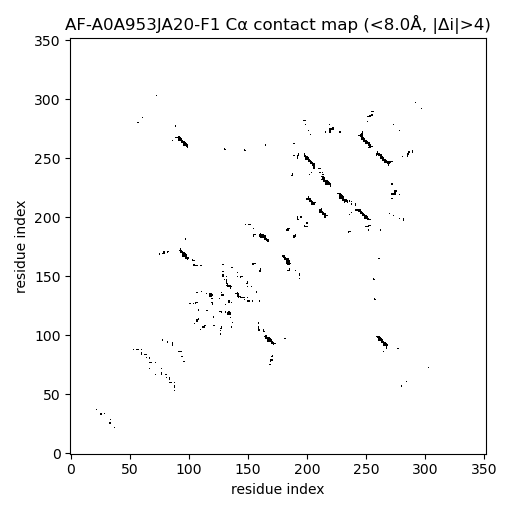 336 ? 31.998 -30.027 -18.067 1.00 29.31 336 LEU A N 1
ATOM 2600 C CA . LEU A 1 336 ? 31.580 -29.602 -16.733 1.00 29.31 336 LEU A CA 1
ATOM 2601 C C . LEU A 1 336 ? 32.456 -30.273 -15.663 1.00 29.31 336 LEU A C 1
ATOM 2603 O O . LEU A 1 336 ? 32.445 -31.497 -15.529 1.00 29.31 336 LEU A O 1
ATOM 2607 N N . GLN A 1 337 ? 33.181 -29.478 -14.875 1.00 31.11 337 GLN A N 1
ATOM 2608 C CA . GLN A 1 337 ? 33.750 -29.933 -13.608 1.00 31.11 337 GLN A CA 1
ATOM 2609 C C . GLN A 1 337 ? 32.687 -29.848 -12.508 1.00 31.11 337 GLN A C 1
ATOM 2611 O O . GLN A 1 337 ? 32.149 -28.784 -12.213 1.00 31.11 337 GLN A O 1
ATOM 2616 N N . HIS A 1 338 ? 32.404 -30.994 -11.893 1.00 32.00 338 HIS A N 1
ATOM 2617 C CA . HIS A 1 338 ? 31.717 -31.093 -10.612 1.00 32.00 338 HIS A CA 1
ATOM 2618 C C . HIS A 1 338 ? 32.621 -30.562 -9.494 1.00 32.00 338 HIS A C 1
ATOM 2620 O O . HIS A 1 338 ? 33.656 -31.163 -9.209 1.00 32.00 338 HIS A O 1
ATOM 2626 N N . GLN A 1 339 ? 32.201 -29.501 -8.804 1.00 28.86 339 GLN A N 1
ATOM 2627 C CA . GLN A 1 339 ? 32.667 -29.226 -7.446 1.00 28.86 339 GLN A CA 1
ATOM 2628 C C . GLN A 1 339 ? 31.615 -29.714 -6.451 1.00 28.86 339 GLN A C 1
ATOM 2630 O O . GLN A 1 339 ? 30.499 -29.204 -6.381 1.00 28.86 339 GLN A O 1
ATOM 2635 N N . LYS A 1 340 ? 31.995 -30.747 -5.695 1.00 30.39 340 LYS A N 1
ATOM 2636 C CA . LYS A 1 340 ? 31.337 -31.164 -4.458 1.00 30.39 340 LYS A CA 1
ATOM 2637 C C . LYS A 1 340 ? 31.727 -30.162 -3.371 1.00 30.39 340 LYS A C 1
ATOM 2639 O O . LYS A 1 340 ? 32.894 -30.111 -2.999 1.00 30.39 340 LYS A O 1
ATOM 2644 N N . GLY A 1 341 ? 30.765 -29.387 -2.881 1.00 26.88 341 GLY A N 1
ATOM 2645 C CA . GLY A 1 341 ? 30.905 -28.570 -1.677 1.00 26.88 341 GLY A CA 1
ATOM 2646 C C . GLY A 1 341 ? 30.201 -29.250 -0.509 1.00 26.88 341 GLY A C 1
ATOM 2647 O O . GLY A 1 341 ? 28.977 -29.336 -0.479 1.00 26.88 341 GLY A O 1
ATOM 2648 N N . THR A 1 342 ? 30.985 -29.785 0.418 1.00 25.53 342 THR A N 1
ATOM 2649 C CA . THR A 1 342 ? 30.570 -30.250 1.744 1.00 25.53 342 THR A CA 1
ATOM 2650 C C . THR A 1 342 ? 30.163 -29.060 2.611 1.00 25.53 342 THR A C 1
ATOM 2652 O O . THR A 1 342 ? 30.938 -28.117 2.755 1.00 25.53 342 THR A O 1
ATOM 2655 N N . TRP A 1 343 ? 28.973 -29.111 3.210 1.00 22.23 343 TRP A N 1
ATOM 2656 C CA . TRP A 1 343 ? 28.532 -28.140 4.211 1.00 22.23 343 TRP A CA 1
ATOM 2657 C C . TRP A 1 343 ? 29.106 -28.519 5.579 1.00 22.23 343 TRP A C 1
ATOM 2659 O O . TRP A 1 343 ? 28.845 -29.610 6.085 1.00 22.23 343 TRP A O 1
ATOM 2669 N N . HIS A 1 344 ? 29.895 -27.619 6.163 1.00 25.25 344 HIS A N 1
ATOM 2670 C CA . HIS A 1 344 ? 30.276 -27.672 7.570 1.00 25.25 344 HIS A CA 1
ATOM 2671 C C . HIS A 1 344 ? 29.181 -27.011 8.409 1.00 25.25 344 HIS A C 1
ATOM 2673 O O . HIS A 1 344 ? 28.820 -25.860 8.180 1.00 25.25 344 HIS A O 1
ATOM 2679 N N . VAL A 1 345 ? 28.660 -27.758 9.381 1.00 22.27 345 VAL A N 1
ATOM 2680 C CA . VAL A 1 345 ? 27.824 -27.237 10.463 1.00 22.27 345 VAL A CA 1
ATOM 2681 C C . VAL A 1 345 ? 28.769 -26.650 11.508 1.00 22.27 345 VAL A C 1
ATOM 2683 O O . VAL A 1 345 ? 29.514 -27.401 12.133 1.00 22.27 345 VAL A O 1
ATOM 2686 N N . CYS A 1 346 ? 28.746 -25.332 11.695 1.00 24.28 346 CYS A N 1
ATOM 2687 C CA . CYS A 1 346 ? 29.275 -24.712 12.907 1.00 24.28 346 CYS A CA 1
ATOM 2688 C C . CYS A 1 346 ? 28.091 -24.373 13.811 1.00 24.28 346 CYS A C 1
ATOM 2690 O O . CYS A 1 346 ? 27.304 -23.476 13.518 1.00 24.28 346 CYS A O 1
ATOM 2692 N N . ALA A 1 347 ? 27.964 -25.156 14.877 1.00 25.55 347 ALA A N 1
ATOM 2693 C CA . ALA A 1 347 ? 27.243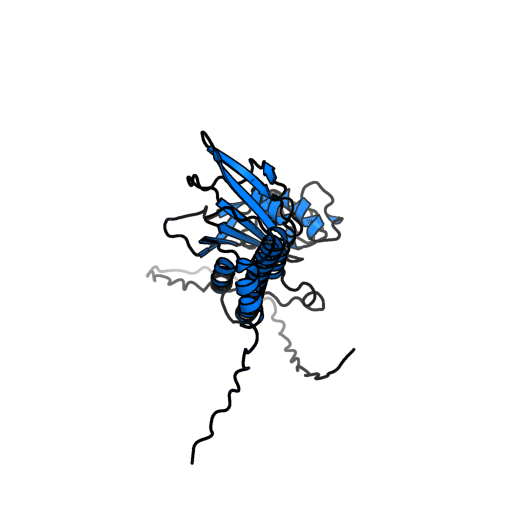 -24.784 16.078 1.00 25.55 347 ALA A CA 1
ATOM 2694 C C . ALA A 1 347 ? 28.170 -23.906 16.924 1.00 25.55 347 ALA A C 1
ATOM 2696 O O . ALA A 1 347 ? 29.333 -24.262 17.057 1.00 25.55 347 ALA A O 1
ATOM 2697 N N . ASP A 1 348 ? 27.648 -22.777 17.400 1.00 27.17 348 ASP A N 1
ATOM 2698 C CA . ASP A 1 348 ? 27.983 -22.020 18.620 1.00 27.17 348 ASP A CA 1
ATOM 2699 C C . ASP A 1 348 ? 27.180 -20.702 18.494 1.00 27.17 348 ASP A C 1
ATOM 2701 O O . ASP A 1 348 ? 27.154 -20.092 17.432 1.00 27.17 348 ASP A O 1
ATOM 2705 N N . GLY A 1 349 ? 26.383 -20.214 19.440 1.00 21.75 349 GLY A N 1
ATOM 2706 C CA . GLY A 1 349 ? 26.438 -20.376 20.880 1.00 21.75 349 GLY A CA 1
ATOM 2707 C C . GLY A 1 349 ? 26.889 -19.060 21.521 1.00 21.75 349 GLY A C 1
ATOM 2708 O O . GLY A 1 349 ? 28.072 -18.759 21.503 1.00 21.75 349 GLY A O 1
ATOM 2709 N N . ILE A 1 350 ? 25.937 -18.376 22.175 1.00 24.16 350 ILE A N 1
ATOM 2710 C CA . ILE A 1 350 ? 26.114 -17.593 23.419 1.00 24.16 350 ILE A CA 1
ATOM 2711 C C . ILE A 1 350 ? 26.443 -16.082 23.316 1.00 24.16 350 ILE A C 1
ATOM 2713 O O . ILE A 1 350 ? 27.485 -15.669 22.830 1.00 24.16 350 ILE A O 1
ATOM 2717 N N . PHE A 1 351 ? 25.504 -15.318 23.901 1.00 23.72 351 PHE A N 1
ATOM 2718 C CA . PHE A 1 351 ? 25.582 -14.084 24.707 1.00 23.72 351 PHE A CA 1
ATOM 2719 C C . PHE A 1 351 ? 26.610 -12.985 24.386 1.00 23.72 351 PHE A C 1
ATOM 2721 O O . PHE A 1 351 ? 27.819 -13.165 24.506 1.00 23.72 351 PHE A O 1
ATOM 2728 N N . GLY A 1 352 ? 26.054 -11.782 24.216 1.00 30.08 352 GLY A N 1
ATOM 2729 C CA . GLY A 1 352 ? 26.682 -10.474 24.380 1.00 30.08 352 GLY A CA 1
ATOM 2730 C C . GLY A 1 352 ? 25.615 -9.400 24.296 1.00 30.08 352 GLY A C 1
ATOM 2731 O O . GLY A 1 352 ? 25.125 -9.206 23.165 1.00 30.08 352 GLY A O 1
#

Solvent-accessible surface area (backbone atoms only — not comparable to full-atom values): 21925 Å² total; per-residue (Å²): 138,79,89,82,81,88,85,83,83,74,82,82,86,83,84,66,78,68,63,58,55,53,50,60,59,41,63,78,76,48,56,76,67,55,45,53,52,50,54,53,52,51,57,49,51,56,50,49,54,51,52,50,54,51,53,49,53,49,52,54,40,53,52,52,46,55,55,49,73,72,42,99,58,56,70,53,58,44,51,40,52,44,46,66,56,48,29,76,74,72,61,30,55,29,37,37,32,28,36,47,52,76,87,73,43,64,52,61,50,75,78,67,63,54,79,60,75,85,23,73,42,52,88,43,85,90,51,54,56,82,58,54,65,52,27,65,50,85,103,44,81,44,55,67,43,89,45,53,66,62,40,44,61,58,38,58,71,32,66,55,52,18,64,25,58,21,37,61,64,31,75,47,69,78,93,74,91,76,75,73,62,56,45,40,45,41,38,71,56,49,41,54,26,62,73,38,86,70,31,56,42,40,38,37,39,37,62,45,102,89,53,70,49,37,29,31,55,78,46,63,35,50,99,81,60,92,68,82,64,51,66,42,84,34,90,72,56,80,80,81,66,91,49,92,54,41,25,19,39,40,40,35,32,31,58,58,82,58,44,70,49,32,38,38,42,34,38,23,81,45,74,65,82,59,32,52,70,56,51,51,51,54,49,54,75,45,48,72,77,77,81,76,79,79,78,74,76,87,71,73,79,68,78,78,72,74,75,84,76,80,78,78,77,80,88,78,82,86,87,85,87,83,89,83,90,83,82,90,82,89,81,84,89,80,84,87,80,86,79,88,79,84,85,80,85,79,87,82,85,83,90,134

InterPro domains:
  IPR029016 GAF-like domain superfamily [G3DSA:3.30.450.40] (52-288)

Organism: NCBI:txid2884831